Protein AF-A0A8C5THR5-F1 (afdb_monomer)

Radius of gyration: 26.45 Å; Cα contacts (8 Å, |Δi|>4): 148; chains: 1; bounding box: 74×42×88 Å

Nearest PDB structures (foldseek):
  8esv-assembly1_B  TM=7.120E-01  e=2.724E-06  Homo sapiens
  6wvg-assembly2_B  TM=6.845E-01  e=7.300E-06  Aequorea victoria
  6wvg-assembly1_A  TM=6.879E-01  e=1.956E-05  Aequorea victoria

Sequence (242 aa):
RTAPSKRGRGHEGIMTLLKLSLMAFSFIFWAAGLTMLIIGLWAKVSLGGYLALSAGGYPSAPAILLATGLAVIIWGFLGCFGAATEHRGLLRAYSAFLGAVLAAGLAAGLSALLYRRTLAQGFQEGLHQALLAYGEDDGVADSLDALQRALSCCGVESYRDWLASPWGLEQNGSVPPACWPPASPLTCWASPPLAEIPPLLSLIPSTTTGAFPVWCFQCRFPSKGGAAALLLPPSGNACPLS

Solvent-accessible surface area (backbone atoms only — not comparable to full-atom values): 14594 Å² total; per-residue (Å²): 141,83,82,81,78,87,81,56,70,65,58,57,52,50,54,51,50,52,53,51,52,54,45,55,50,25,50,51,45,26,52,51,14,51,52,37,32,53,51,18,51,51,49,44,60,75,44,48,82,60,62,73,77,53,81,73,91,62,86,48,72,43,56,52,40,34,53,50,14,52,52,37,31,54,51,18,54,51,39,54,52,40,74,73,46,90,49,69,66,53,43,48,52,52,51,52,50,53,48,49,53,52,52,51,49,51,52,50,52,51,46,50,67,74,40,43,66,61,54,46,51,52,49,45,52,51,47,50,50,42,51,60,37,35,74,78,34,70,70,48,30,54,52,51,36,51,48,21,56,72,68,62,13,24,44,54,86,33,54,63,51,34,48,73,19,66,52,12,54,73,54,78,58,42,73,63,79,51,34,66,66,78,79,47,92,38,33,65,64,57,74,77,66,78,84,74,59,76,65,89,76,78,76,69,76,80,80,84,85,83,85,84,92,77,84,86,90,72,93,76,88,86,89,88,86,87,85,90,80,91,83,88,90,90,84,89,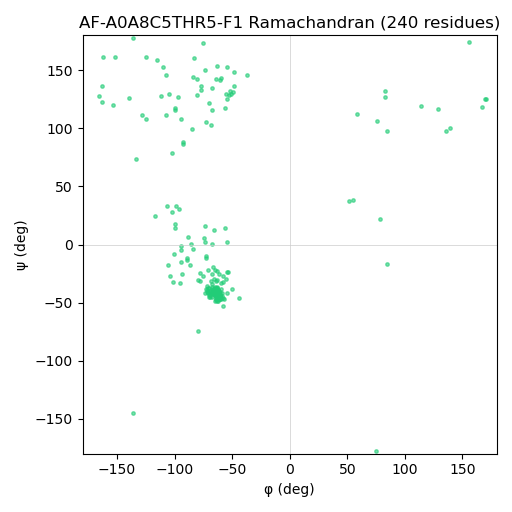80,87,85,79,91,129

InterPro domains:
  IPR008952 Tetraspanin, EC2 domain superfamily [G3DSA:1.10.1450.10] (115-192)
  IPR008952 Tetraspanin, EC2 domain superfamily [SSF48652] (115-185)
  IPR018499 Tetraspanin/Peripherin [PF00335] (18-186)
  IPR018499 Tetraspanin/Peripherin [PTHR19282] (22-187)

Foldseek 3Di:
DDDDDPPPPVVVVVVVVVLVVLLVVLVVLLVVLVVLQVVLVVVCVVCVVVVVPPPPDDQDPSNVSNVVSVVSNVLSVLSNVLSVDPPPVSVVVNVVVVVVVVVVVVVVVVCCVVCVVVVLVVVLVVQLVLLQCLVPDVVSVVVNLVLCLVQVADGAQAVCSNQVHPNCVVVVNDGDPSNPPRPDNDHSSDDDPPVPPPPPVVPPPPDDDDDDDDDDPDDDDDDDDDDDDDDDDDDDDDDDDD

Secondary structure (DSSP, 8-state):
--PPPTTSHHHHHHHHHHHHHHHHHHHHHHHHHHHHHHHHHHHHHHTTTTTTT--SS---HHHHHHHHHHHHHHHHHHHHHHHH---HHHHHHHHHHHHHHHHHHHHHHHHHHHSHHHHHHHHHHHHHHHHHHTTT-HHHHHHHHHHHHHHT--SSS-THHHHHSHHHHHTTT---GGG-STT----SSSPPPGGGS--TTS----S-----------------------------------

Organism: NCBI:txid2593467

Mean predicted aligned error: 15.89 Å

Structure (mmCIF, N/CA/C/O backbone):
data_AF-A0A8C5THR5-F1
#
_entry.id   AF-A0A8C5THR5-F1
#
loop_
_atom_site.group_PDB
_atom_site.id
_atom_site.type_symbol
_atom_site.label_atom_id
_atom_site.label_alt_id
_atom_site.label_comp_id
_atom_site.label_asym_id
_atom_site.label_entity_id
_atom_site.label_seq_id
_atom_site.pdbx_PDB_ins_code
_atom_site.Cartn_x
_atom_site.Cartn_y
_atom_site.Cartn_z
_atom_site.occupancy
_atom_site.B_iso_or_equiv
_atom_site.auth_seq_id
_atom_site.auth_comp_id
_atom_site.auth_asym_id
_atom_site.auth_atom_id
_atom_site.pdbx_PDB_model_num
ATOM 1 N N . ARG A 1 1 ? -17.782 -4.928 61.470 1.00 44.88 1 ARG A N 1
ATOM 2 C CA . ARG A 1 1 ? -16.516 -4.470 60.845 1.00 44.88 1 ARG A CA 1
ATOM 3 C C . ARG A 1 1 ? -16.330 -5.267 59.549 1.00 44.88 1 ARG A C 1
ATOM 5 O O . ARG A 1 1 ? -15.684 -6.301 59.565 1.00 44.88 1 ARG A O 1
ATOM 12 N N . THR A 1 2 ? -16.986 -4.861 58.463 1.00 51.59 2 THR A N 1
ATOM 13 C CA . THR A 1 2 ? -16.875 -5.492 57.135 1.00 51.59 2 THR A CA 1
ATOM 14 C C . THR A 1 2 ? -15.923 -4.650 56.290 1.00 51.59 2 THR A C 1
ATOM 16 O O . THR A 1 2 ? -16.179 -3.472 56.056 1.00 51.59 2 THR A O 1
ATOM 19 N N . ALA A 1 3 ? -14.779 -5.217 55.910 1.00 52.91 3 ALA A N 1
ATOM 20 C CA . ALA A 1 3 ? -13.777 -4.536 55.095 1.00 52.91 3 ALA A CA 1
ATOM 21 C C . ALA A 1 3 ? -14.227 -4.492 53.619 1.00 52.91 3 ALA A C 1
ATOM 23 O O . ALA A 1 3 ? -14.684 -5.519 53.113 1.00 52.91 3 ALA A O 1
ATOM 24 N N . PRO A 1 4 ? -14.093 -3.364 52.896 1.00 55.25 4 PRO A N 1
ATOM 25 C CA . PRO A 1 4 ? -14.379 -3.334 51.469 1.00 55.25 4 PRO A CA 1
ATOM 26 C C . PRO A 1 4 ? -13.224 -3.966 50.678 1.00 55.25 4 PRO A C 1
ATOM 28 O O . PRO A 1 4 ? -12.046 -3.670 50.888 1.00 55.25 4 PRO A O 1
ATOM 31 N N . SER A 1 5 ? -13.587 -4.850 49.750 1.00 50.19 5 SER A N 1
ATOM 32 C CA . SER A 1 5 ? -12.694 -5.528 48.811 1.00 50.19 5 SER A CA 1
ATOM 33 C C . SER A 1 5 ? -11.880 -4.524 47.979 1.00 50.19 5 SER A C 1
ATOM 35 O O . SER A 1 5 ? -12.419 -3.762 47.180 1.00 50.19 5 SER A O 1
ATOM 37 N N . LYS A 1 6 ? -10.548 -4.554 48.124 1.00 53.28 6 LYS A N 1
ATOM 38 C CA . LYS A 1 6 ? -9.564 -3.759 47.356 1.00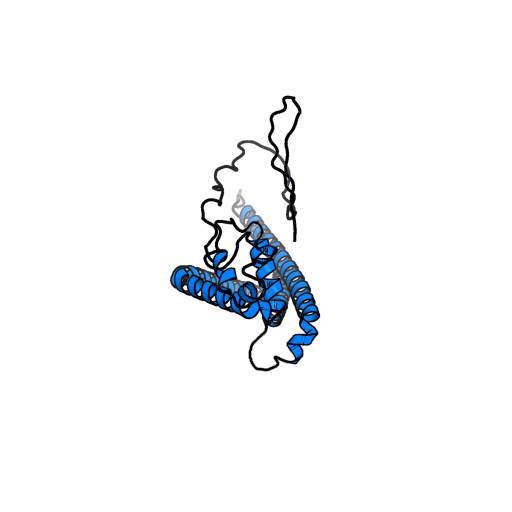 53.28 6 LYS A CA 1
ATOM 39 C C . LYS A 1 6 ? -9.371 -4.251 45.907 1.00 53.28 6 LYS A C 1
ATOM 41 O O . LYS A 1 6 ? -8.389 -3.886 45.266 1.0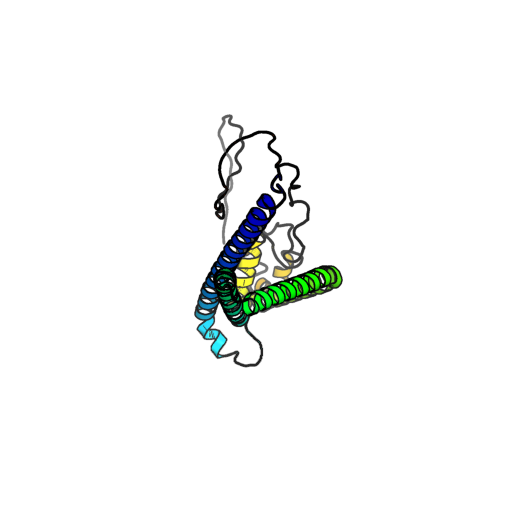0 53.28 6 LYS A O 1
ATOM 46 N N . ARG A 1 7 ? -10.284 -5.073 45.374 1.00 50.00 7 ARG A N 1
ATOM 47 C CA . ARG A 1 7 ? -10.164 -5.716 44.051 1.00 50.00 7 ARG A CA 1
ATOM 48 C C . ARG A 1 7 ? -10.946 -5.022 42.922 1.00 50.00 7 ARG A C 1
ATOM 50 O O . ARG A 1 7 ? -11.110 -5.603 41.861 1.00 50.00 7 ARG A O 1
ATOM 57 N N . GLY A 1 8 ? -11.410 -3.786 43.129 1.00 55.00 8 GLY A N 1
ATOM 58 C CA . GLY A 1 8 ? -12.138 -3.005 42.109 1.00 55.00 8 GLY A CA 1
ATOM 59 C C . GLY A 1 8 ? -11.329 -1.894 41.423 1.00 55.00 8 GLY A C 1
ATOM 60 O O . GLY A 1 8 ? -11.582 -1.570 40.271 1.00 55.00 8 GLY A O 1
ATOM 61 N N . ARG A 1 9 ? -10.310 -1.329 42.088 1.00 57.41 9 ARG A N 1
ATOM 62 C CA . ARG A 1 9 ? -9.683 -0.060 41.656 1.00 57.41 9 ARG A CA 1
ATOM 63 C C . ARG A 1 9 ? -8.708 -0.190 40.475 1.00 57.41 9 ARG A C 1
ATOM 65 O O . ARG A 1 9 ? -8.510 0.770 39.746 1.00 57.41 9 ARG A O 1
ATOM 72 N N . GLY A 1 10 ? -8.122 -1.373 40.268 1.00 62.34 10 GLY A N 1
ATOM 73 C CA . GLY A 1 10 ? -7.250 -1.640 39.114 1.00 62.34 10 GLY A CA 1
ATOM 74 C C . GLY A 1 10 ? -8.020 -1.899 37.814 1.00 62.34 10 GLY A C 1
ATOM 75 O O . GLY A 1 10 ? -7.553 -1.536 36.742 1.00 62.34 10 GLY A O 1
ATOM 76 N N . HIS A 1 11 ? -9.220 -2.480 37.902 1.00 65.00 11 HIS A N 1
ATOM 77 C CA . HIS A 1 11 ? -10.014 -2.854 36.730 1.00 65.00 11 HIS A CA 1
ATOM 78 C C . HIS A 1 11 ? -10.604 -1.628 36.010 1.00 65.00 11 HIS A C 1
ATOM 80 O O . HIS A 1 11 ? -10.623 -1.585 34.781 1.00 65.00 11 HIS A O 1
ATOM 86 N N . GLU A 1 12 ? -10.998 -0.591 36.758 1.00 73.94 12 GLU A N 1
ATOM 87 C CA . GLU A 1 12 ? -11.498 0.665 36.175 1.00 73.94 12 GLU A CA 1
ATOM 88 C C . GLU A 1 12 ? -10.395 1.469 35.473 1.00 73.94 12 GLU A C 1
ATOM 90 O O . GLU A 1 12 ? -10.611 2.019 34.391 1.00 73.94 12 GLU A O 1
ATOM 95 N N . GLY A 1 13 ? -9.180 1.468 36.034 1.00 79.88 13 GLY A N 1
ATOM 96 C CA . GLY A 1 13 ? -8.012 2.095 35.413 1.00 79.88 13 GLY A CA 1
ATOM 97 C C . GLY A 1 13 ? -7.604 1.414 34.103 1.00 79.88 13 GLY A C 1
ATOM 98 O O . GLY A 1 13 ? -7.372 2.096 33.108 1.00 79.88 13 GLY A O 1
ATOM 99 N N . ILE A 1 14 ? -7.590 0.076 34.070 1.00 83.88 14 ILE A N 1
ATOM 100 C CA . ILE A 1 14 ? -7.259 -0.705 32.864 1.00 83.88 14 ILE A CA 1
ATOM 101 C C . ILE A 1 14 ? -8.292 -0.472 31.756 1.00 83.88 14 ILE A C 1
ATOM 103 O O . ILE A 1 14 ? -7.921 -0.275 30.602 1.00 83.88 14 ILE A O 1
ATOM 107 N N . MET A 1 15 ? -9.584 -0.445 32.093 1.00 80.00 15 MET A N 1
ATOM 108 C CA . MET A 1 15 ? -10.640 -0.199 31.107 1.00 80.00 15 MET A CA 1
ATOM 109 C C . MET A 1 15 ? -10.566 1.218 30.526 1.00 80.00 15 MET A C 1
ATOM 111 O O . MET A 1 15 ? -10.775 1.410 29.329 1.00 80.00 15 MET A O 1
ATOM 115 N N . THR A 1 16 ? -10.232 2.203 31.358 1.00 81.62 16 THR A N 1
ATOM 116 C CA . THR A 1 16 ? -10.046 3.594 30.923 1.00 81.62 16 THR A CA 1
ATOM 117 C C . THR A 1 16 ? -8.806 3.735 30.040 1.00 81.62 16 THR A C 1
ATOM 119 O O . THR A 1 16 ? -8.873 4.373 28.992 1.00 81.62 16 THR A O 1
ATOM 122 N N . LEU A 1 17 ? -7.703 3.072 30.404 1.00 84.19 17 LEU A N 1
ATOM 123 C CA . LEU A 1 17 ? -6.479 3.038 29.604 1.00 84.19 17 LEU A CA 1
ATOM 124 C C . LEU A 1 17 ? -6.712 2.381 28.237 1.00 84.19 17 LEU A C 1
ATOM 126 O O . LEU A 1 17 ? -6.268 2.915 27.226 1.00 84.19 17 LEU A O 1
ATOM 130 N N . LEU A 1 18 ? -7.443 1.262 28.197 1.00 82.12 18 LEU A N 1
ATOM 131 C CA . LEU A 1 18 ? -7.771 0.556 26.957 1.00 82.12 18 LEU A CA 1
ATOM 132 C C . LEU A 1 18 ? -8.667 1.401 26.039 1.00 82.12 18 LEU A C 1
ATOM 134 O O . LEU A 1 18 ? -8.459 1.443 24.831 1.00 82.12 18 LEU A O 1
ATOM 138 N N . LYS A 1 19 ? -9.653 2.109 26.602 1.00 79.44 19 LYS A N 1
ATOM 139 C CA . LYS A 1 19 ? -10.492 3.042 25.835 1.00 79.44 19 LYS A CA 1
ATOM 140 C C . LYS A 1 19 ? -9.675 4.206 25.275 1.00 79.44 19 LYS A C 1
ATOM 142 O O . LYS A 1 19 ? -9.844 4.561 24.111 1.00 79.44 19 LYS A O 1
ATOM 147 N N . LEU A 1 20 ? -8.782 4.776 26.085 1.00 83.56 20 LEU A N 1
ATOM 148 C CA . LEU A 1 20 ? -7.920 5.878 25.665 1.00 83.56 20 LEU A CA 1
ATOM 149 C C . LEU A 1 20 ? -6.940 5.443 24.568 1.00 83.56 20 LEU A C 1
ATOM 151 O O . LEU A 1 20 ? -6.753 6.178 23.600 1.00 83.56 20 LEU A O 1
ATOM 155 N N . SER A 1 21 ? -6.357 4.244 24.676 1.00 82.88 21 SER A N 1
ATOM 156 C CA . SER A 1 21 ? -5.447 3.716 23.656 1.00 82.88 21 SER A CA 1
ATOM 157 C C . SER A 1 21 ? -6.166 3.421 22.337 1.00 82.88 21 SER A C 1
ATOM 159 O O . SER A 1 21 ? -5.657 3.788 21.279 1.00 82.88 21 SER A O 1
ATOM 161 N N . LEU A 1 22 ? -7.374 2.846 22.385 1.00 80.06 22 LEU A N 1
ATOM 162 C CA . LEU A 1 22 ? -8.221 2.630 21.205 1.00 80.06 22 LEU A CA 1
ATOM 163 C C . LEU A 1 22 ? -8.607 3.950 20.523 1.00 80.06 22 LEU A C 1
ATOM 165 O O . LEU A 1 22 ? -8.578 4.034 19.294 1.00 80.06 22 LEU A O 1
ATOM 169 N N . MET A 1 23 ? -8.935 4.981 21.306 1.00 81.69 23 MET A N 1
ATOM 170 C CA . MET A 1 23 ? -9.266 6.309 20.784 1.00 81.69 23 MET A CA 1
ATOM 171 C C . MET A 1 23 ? -8.056 6.958 20.100 1.00 81.69 23 MET A C 1
ATOM 173 O O . MET A 1 23 ? -8.159 7.411 18.961 1.00 81.69 23 MET A O 1
ATOM 177 N N . ALA A 1 24 ? -6.895 6.957 20.763 1.00 85.69 24 ALA A N 1
ATOM 178 C CA . ALA A 1 24 ? -5.666 7.521 20.210 1.00 85.69 24 ALA A CA 1
ATOM 179 C C . ALA A 1 24 ? -5.242 6.810 18.915 1.00 85.69 24 ALA A C 1
ATOM 181 O O . ALA A 1 24 ? -4.919 7.463 17.925 1.00 85.69 24 ALA A O 1
ATOM 182 N N . PHE A 1 25 ? -5.306 5.477 18.893 1.00 83.25 25 PHE A N 1
ATOM 183 C CA . PHE A 1 25 ? -5.028 4.684 17.697 1.00 83.25 25 PHE A CA 1
ATOM 184 C C . PHE A 1 25 ? -5.992 5.033 16.556 1.00 83.25 25 PHE A C 1
ATOM 186 O O . PHE A 1 25 ? -5.546 5.319 15.450 1.00 83.25 25 PHE A O 1
ATOM 193 N N . SER A 1 26 ? -7.298 5.115 16.826 1.00 84.94 26 SER A N 1
ATOM 194 C CA . SER A 1 26 ? -8.304 5.472 15.812 1.00 84.94 26 SER A CA 1
ATOM 195 C C . SER A 1 26 ? -8.054 6.853 15.196 1.00 84.94 26 SER A C 1
ATOM 197 O O . SER A 1 26 ? -8.201 7.022 13.986 1.00 84.94 26 SER A O 1
ATOM 199 N N . PHE A 1 27 ? -7.613 7.824 16.002 1.00 86.19 27 PHE A N 1
ATOM 200 C CA . PHE A 1 27 ? -7.251 9.156 15.514 1.00 86.19 27 PHE A CA 1
ATOM 201 C C . PHE A 1 27 ? -6.038 9.126 14.571 1.00 86.19 27 PHE A C 1
ATOM 203 O O . PHE A 1 27 ? -6.038 9.805 13.544 1.00 86.19 27 PHE A O 1
ATOM 210 N N . ILE A 1 28 ? -5.031 8.299 14.873 1.00 88.38 28 ILE A N 1
ATOM 211 C CA . ILE A 1 28 ? -3.866 8.105 13.998 1.00 88.38 28 ILE A CA 1
ATOM 212 C C . ILE A 1 28 ? -4.295 7.490 12.658 1.00 88.38 28 ILE A C 1
ATOM 214 O O . ILE A 1 28 ? -3.875 7.980 11.611 1.00 88.38 28 ILE A O 1
ATOM 218 N N . PHE A 1 29 ? -5.162 6.469 12.665 1.00 85.62 29 PHE A N 1
ATOM 219 C CA . PHE A 1 29 ? -5.689 5.873 11.427 1.00 85.62 29 PHE A CA 1
ATOM 2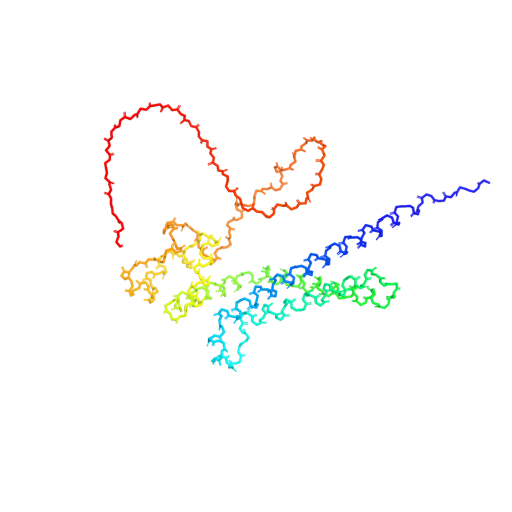20 C C . PHE A 1 29 ? -6.493 6.871 10.605 1.00 85.62 29 PHE A C 1
ATOM 222 O O . PHE A 1 29 ? -6.338 6.931 9.389 1.00 85.62 29 PHE A O 1
ATOM 229 N N . TRP A 1 30 ? -7.312 7.689 11.261 1.00 88.62 30 TRP A N 1
ATOM 230 C CA . TRP A 1 30 ? -8.066 8.740 10.592 1.00 88.62 30 TRP A CA 1
ATOM 231 C C . TRP A 1 30 ? -7.143 9.767 9.918 1.00 88.62 30 TRP A C 1
ATOM 233 O O . TRP A 1 30 ? -7.322 10.071 8.737 1.00 88.62 30 TRP A O 1
ATOM 243 N N . ALA A 1 31 ? -6.109 10.237 10.626 1.00 89.75 31 ALA A N 1
ATOM 244 C CA . ALA A 1 31 ? -5.113 11.152 10.070 1.00 89.75 31 ALA A CA 1
ATOM 245 C C . ALA A 1 31 ? -4.344 10.521 8.894 1.00 89.75 31 ALA A C 1
ATOM 247 O O . ALA A 1 31 ? -4.154 11.173 7.869 1.00 89.75 31 ALA A O 1
ATOM 248 N N . ALA A 1 32 ? -3.962 9.245 9.005 1.00 90.12 32 ALA A N 1
ATOM 249 C CA . ALA A 1 32 ? -3.306 8.501 7.929 1.00 90.12 32 ALA A CA 1
ATOM 250 C C . ALA A 1 32 ? -4.218 8.299 6.703 1.00 90.12 32 ALA A C 1
ATOM 252 O O . ALA A 1 32 ? -3.767 8.404 5.564 1.00 90.12 32 ALA A O 1
ATOM 253 N N . GLY A 1 33 ? -5.513 8.054 6.910 1.00 91.19 33 GLY A N 1
ATOM 254 C CA . GLY A 1 33 ? -6.488 7.985 5.821 1.00 91.19 33 GLY A CA 1
ATOM 255 C C . GLY A 1 33 ? -6.619 9.321 5.085 1.00 91.19 33 GLY A C 1
ATOM 256 O O . GLY A 1 33 ? -6.670 9.349 3.855 1.00 91.19 33 GLY A O 1
ATOM 257 N N . LEU A 1 34 ? -6.598 10.439 5.820 1.00 93.06 34 LEU A N 1
ATOM 258 C CA . LEU A 1 34 ? -6.646 11.777 5.231 1.00 93.06 34 LEU A CA 1
ATOM 259 C C . LEU A 1 34 ? -5.387 12.092 4.413 1.00 93.06 34 LEU A C 1
ATOM 261 O O . LEU A 1 34 ? -5.503 12.611 3.303 1.00 93.06 34 LEU A O 1
ATOM 265 N N . THR A 1 35 ? -4.195 11.744 4.908 1.00 92.00 35 THR A N 1
ATOM 266 C CA . THR A 1 35 ? -2.955 11.932 4.137 1.00 92.00 35 THR A CA 1
ATOM 267 C C . THR A 1 35 ? -2.933 11.053 2.889 1.00 92.00 35 THR A C 1
ATOM 269 O O . THR A 1 35 ? -2.580 11.551 1.820 1.00 92.00 35 THR A O 1
ATOM 272 N N . MET A 1 36 ? -3.391 9.797 2.974 1.00 89.25 36 MET A N 1
ATOM 273 C CA . MET A 1 36 ? -3.547 8.931 1.799 1.00 89.25 36 MET A CA 1
ATOM 274 C C . MET A 1 36 ? -4.520 9.516 0.772 1.00 89.25 36 MET A C 1
ATOM 276 O O . MET A 1 36 ? -4.220 9.485 -0.418 1.00 89.25 36 MET A O 1
ATOM 280 N N . LEU A 1 37 ? -5.641 10.109 1.195 1.00 90.69 37 LEU A N 1
ATOM 281 C CA . LEU A 1 37 ? -6.547 10.788 0.264 1.00 90.69 37 LEU A CA 1
ATOM 282 C C . LEU A 1 37 ? -5.915 11.996 -0.414 1.00 90.69 37 LEU A C 1
ATOM 284 O O . LEU A 1 37 ? -6.097 12.168 -1.617 1.00 90.69 37 LEU A O 1
ATOM 288 N N . ILE A 1 38 ? -5.185 12.824 0.333 1.00 91.25 38 ILE A N 1
ATOM 289 C CA . ILE A 1 38 ? -4.508 13.997 -0.231 1.00 91.25 38 ILE A CA 1
ATOM 290 C C . ILE A 1 38 ? -3.485 13.547 -1.280 1.00 91.25 38 ILE A C 1
ATOM 292 O O . ILE A 1 38 ? -3.488 14.070 -2.393 1.00 91.25 38 ILE A O 1
ATOM 296 N N . ILE A 1 39 ? -2.670 12.537 -0.960 1.00 87.50 39 ILE A N 1
ATOM 297 C CA . ILE A 1 39 ? -1.676 11.973 -1.883 1.00 87.50 39 ILE A CA 1
ATOM 298 C C . ILE A 1 39 ? -2.363 11.339 -3.098 1.00 87.50 39 ILE A C 1
ATOM 300 O O . ILE A 1 39 ? -1.963 11.599 -4.229 1.00 87.50 39 ILE A O 1
ATOM 304 N N . GLY A 1 40 ? -3.420 10.549 -2.894 1.00 87.00 40 GLY A N 1
ATOM 305 C CA . GLY A 1 40 ? -4.163 9.898 -3.974 1.00 87.00 40 GLY A CA 1
ATOM 306 C C . GLY A 1 40 ? -4.849 10.895 -4.906 1.00 87.00 40 GLY A C 1
ATOM 307 O O . GLY A 1 40 ? -4.849 10.708 -6.123 1.00 87.00 40 GLY A O 1
ATOM 308 N N . LEU A 1 41 ? -5.391 11.986 -4.358 1.00 87.94 41 LEU A N 1
ATOM 309 C CA . LEU A 1 41 ? -6.003 13.049 -5.147 1.00 87.94 41 LEU A CA 1
ATOM 310 C C . LEU A 1 41 ? -4.944 13.833 -5.924 1.00 87.94 41 LEU A C 1
ATOM 312 O O . LEU A 1 41 ? -5.138 14.090 -7.109 1.00 87.94 41 LEU A O 1
ATOM 316 N N . TRP A 1 42 ? -3.818 14.159 -5.287 1.00 86.81 42 TRP A N 1
ATOM 317 C CA . TRP A 1 42 ? -2.693 14.820 -5.946 1.00 86.81 42 TRP A CA 1
ATOM 318 C C . TRP A 1 42 ? -2.131 13.964 -7.089 1.00 86.81 42 TRP A C 1
ATOM 320 O O . TRP A 1 42 ? -1.986 14.454 -8.207 1.00 86.81 42 TRP A O 1
ATOM 330 N N . ALA A 1 43 ? -1.944 12.661 -6.855 1.00 81.88 43 ALA A N 1
ATOM 331 C CA . ALA A 1 43 ? -1.524 11.701 -7.874 1.00 81.88 43 ALA A CA 1
ATOM 332 C C . ALA A 1 43 ? -2.537 11.603 -9.025 1.00 81.88 43 ALA A C 1
ATOM 334 O O . ALA A 1 43 ? -2.153 11.634 -10.191 1.00 81.88 43 ALA A O 1
ATOM 335 N N . LYS A 1 44 ? -3.843 11.549 -8.721 1.00 80.75 44 LYS A N 1
ATOM 336 C CA . LYS A 1 44 ? -4.903 11.534 -9.741 1.00 80.75 44 LYS A CA 1
ATOM 337 C C . LYS A 1 44 ? -4.918 12.810 -10.584 1.00 80.75 44 LYS A C 1
ATOM 339 O O . LYS A 1 44 ? -5.177 12.723 -11.781 1.00 80.75 44 LYS A O 1
ATOM 344 N N . VAL A 1 45 ? -4.695 13.973 -9.971 1.00 80.88 45 VAL A N 1
ATOM 345 C CA . VAL A 1 45 ? -4.647 15.263 -10.676 1.00 80.88 45 VAL A CA 1
ATOM 346 C C . VAL A 1 45 ? -3.409 15.339 -11.568 1.00 80.88 45 VAL A C 1
ATOM 348 O O . VAL A 1 45 ? -3.542 15.727 -12.725 1.00 80.88 45 VAL A O 1
ATOM 351 N N . SER A 1 46 ? -2.247 14.898 -11.078 1.00 77.06 46 SER A N 1
ATOM 352 C CA . SER A 1 46 ? -1.003 14.859 -11.861 1.00 77.06 46 SER A CA 1
ATOM 353 C C . SER A 1 46 ? -1.110 13.920 -13.075 1.00 77.06 46 SER A C 1
ATOM 355 O O . SER A 1 46 ? -0.694 14.271 -14.174 1.00 77.06 46 SER A O 1
ATOM 357 N N . LEU A 1 47 ? -1.773 12.764 -12.917 1.00 69.38 47 LEU A N 1
ATOM 358 C CA . LEU A 1 47 ? -2.016 11.778 -13.988 1.00 69.38 47 LEU A CA 1
ATOM 359 C C . LEU A 1 47 ? -3.307 12.027 -14.798 1.00 69.38 47 LEU A C 1
ATOM 361 O O . LEU A 1 47 ? -3.700 11.193 -15.623 1.00 69.38 47 LEU A O 1
ATOM 365 N N . GLY A 1 48 ? -4.006 13.143 -14.565 1.00 59.91 48 GLY A N 1
ATOM 366 C CA . GLY A 1 48 ? -5.368 13.382 -15.059 1.00 59.91 48 GLY A CA 1
ATOM 367 C C . GLY A 1 48 ? -5.530 13.315 -16.583 1.00 59.91 48 GLY A C 1
ATOM 368 O O . GLY A 1 48 ? -6.604 12.946 -17.055 1.00 59.91 48 GLY A O 1
ATOM 369 N N . GLY A 1 49 ? -4.469 13.602 -17.346 1.00 59.97 49 GLY A N 1
ATOM 370 C CA . GLY A 1 49 ? -4.461 13.501 -18.811 1.00 59.97 49 GLY A CA 1
ATOM 371 C C . GLY A 1 49 ? -4.383 12.068 -19.358 1.00 59.97 49 GLY A C 1
ATOM 372 O O . GLY A 1 49 ? -4.906 11.804 -20.435 1.00 59.97 49 GLY A O 1
ATOM 373 N N . TYR A 1 50 ? -3.798 11.128 -18.609 1.00 52.59 50 TYR A N 1
ATOM 374 C CA . TYR A 1 50 ? -3.526 9.752 -19.059 1.00 52.59 50 TYR A CA 1
ATOM 375 C C . TYR A 1 50 ? -4.642 8.771 -18.646 1.00 52.59 50 TYR A C 1
ATOM 377 O O . TYR A 1 50 ? -5.028 7.864 -19.384 1.00 52.59 50 TYR A O 1
ATOM 385 N N . LEU A 1 51 ? -5.257 9.011 -17.480 1.00 54.56 51 LEU A N 1
ATOM 386 C CA . LEU A 1 51 ? -6.359 8.204 -16.931 1.00 54.56 51 LEU A CA 1
ATOM 387 C C . LEU A 1 51 ? -7.663 8.288 -17.745 1.00 54.56 51 LEU A C 1
ATOM 389 O O . LEU A 1 51 ? -8.512 7.409 -17.609 1.00 54.56 51 LEU A O 1
ATOM 393 N N . ALA A 1 52 ? -7.831 9.316 -18.583 1.00 54.78 52 ALA A N 1
ATOM 394 C CA . ALA A 1 52 ? -8.989 9.447 -19.468 1.00 54.78 52 ALA A CA 1
ATOM 395 C C . ALA A 1 52 ? -8.978 8.430 -20.629 1.00 54.78 52 ALA A C 1
ATOM 397 O O . ALA A 1 52 ? -10.045 8.114 -21.153 1.00 54.78 52 ALA A O 1
ATOM 398 N N . LEU A 1 53 ? -7.809 7.883 -20.998 1.00 50.28 53 LEU A N 1
ATOM 399 C CA . LEU A 1 53 ? -7.674 6.881 -22.066 1.00 50.28 53 LEU A CA 1
ATOM 400 C C . LEU A 1 53 ? -7.695 5.423 -21.567 1.00 50.28 53 LEU A C 1
ATOM 402 O O . LEU A 1 53 ? -7.932 4.519 -22.362 1.00 50.28 53 LEU A O 1
ATOM 406 N N . SER A 1 54 ? -7.515 5.173 -20.265 1.00 49.62 54 SER A N 1
ATOM 407 C CA . SER A 1 54 ? -7.406 3.816 -19.695 1.00 49.62 54 SER A CA 1
ATOM 408 C C . SER A 1 54 ? -8.712 3.296 -19.065 1.00 49.62 54 SER A C 1
ATOM 410 O O . SER A 1 54 ? -8.714 2.517 -18.115 1.00 49.62 54 SER A O 1
ATOM 412 N N . ALA A 1 55 ? -9.874 3.680 -19.606 1.00 52.47 55 ALA A N 1
ATOM 413 C CA . ALA A 1 55 ? -11.190 3.187 -19.164 1.00 52.47 55 ALA A CA 1
ATOM 414 C C . ALA A 1 55 ? -11.431 1.673 -19.427 1.00 52.47 55 ALA A C 1
ATOM 416 O O . ALA A 1 55 ? -12.559 1.192 -19.315 1.00 52.47 55 ALA A O 1
ATOM 417 N N . GLY A 1 56 ? -10.388 0.911 -19.773 1.00 47.69 56 GLY A N 1
ATOM 418 C CA . GLY A 1 56 ? -10.414 -0.522 -20.050 1.00 47.69 56 GLY A CA 1
ATOM 419 C C . GLY A 1 56 ? -9.888 -1.370 -18.887 1.00 47.69 56 GLY A C 1
ATOM 420 O O . GLY A 1 56 ? -8.770 -1.866 -18.930 1.00 47.69 56 GLY A O 1
ATOM 421 N N . GLY A 1 57 ? -10.715 -1.585 -17.863 1.00 53.25 57 GLY A N 1
ATOM 422 C CA . GLY A 1 57 ? -10.707 -2.824 -17.068 1.00 53.25 57 GLY A CA 1
ATOM 423 C C . GLY A 1 57 ? -9.726 -2.990 -15.896 1.00 53.25 57 GLY A C 1
ATOM 424 O O . GLY A 1 57 ? -9.997 -3.852 -15.061 1.00 53.25 57 GLY A O 1
ATOM 425 N N . TYR A 1 58 ? -8.657 -2.194 -15.756 1.00 51.88 58 TYR A N 1
ATOM 426 C CA . TYR A 1 58 ? -7.710 -2.334 -14.632 1.00 51.88 58 TYR A CA 1
ATOM 427 C C . TYR A 1 58 ? -7.767 -1.153 -13.649 1.00 51.88 58 TYR A C 1
ATOM 429 O O . TYR A 1 58 ? -7.658 0.001 -14.069 1.00 51.88 58 TYR A O 1
ATOM 437 N N . PRO A 1 59 ? -7.929 -1.399 -12.330 1.00 58.66 59 PRO A N 1
ATOM 438 C CA . PRO A 1 59 ? -7.907 -0.330 -11.342 1.00 58.66 59 PRO A CA 1
ATOM 439 C C . PRO A 1 59 ? -6.499 0.264 -11.273 1.00 58.66 59 PRO A C 1
ATOM 441 O O . PRO A 1 59 ? -5.541 -0.399 -10.883 1.00 58.66 59 PRO A O 1
ATOM 444 N N . SER A 1 60 ? -6.378 1.532 -11.651 1.00 71.06 60 SER A N 1
ATOM 445 C CA . SER A 1 60 ? -5.124 2.267 -11.562 1.00 71.06 60 SER A CA 1
ATOM 446 C C . SER A 1 60 ? -4.684 2.415 -10.100 1.00 71.06 60 SER A C 1
ATOM 448 O O . SER A 1 60 ? -5.508 2.625 -9.205 1.00 71.06 60 SER A O 1
ATOM 450 N N . ALA A 1 61 ? -3.375 2.330 -9.845 1.00 73.75 61 ALA A N 1
ATOM 451 C CA . ALA A 1 61 ? -2.781 2.502 -8.516 1.00 73.75 61 ALA A CA 1
ATOM 452 C C . ALA A 1 61 ? -3.351 3.701 -7.713 1.00 73.75 61 ALA A C 1
ATOM 454 O O . ALA A 1 61 ? -3.739 3.499 -6.558 1.00 73.75 61 ALA A O 1
ATOM 455 N N . PRO A 1 62 ? -3.518 4.916 -8.286 1.00 79.25 62 PRO A N 1
ATOM 456 C CA . PRO A 1 62 ? -4.137 6.035 -7.567 1.00 79.25 62 PRO A CA 1
ATOM 457 C C . PRO A 1 62 ? -5.620 5.817 -7.220 1.00 79.25 62 PRO A C 1
ATOM 459 O O . PRO A 1 62 ? -6.081 6.316 -6.194 1.00 79.25 62 PRO A O 1
ATOM 462 N N . ALA A 1 63 ? -6.381 5.059 -8.018 1.00 82.25 63 ALA A N 1
ATOM 463 C CA . ALA A 1 63 ? -7.780 4.745 -7.714 1.00 82.25 63 ALA A CA 1
ATOM 464 C C . ALA A 1 63 ? -7.900 3.800 -6.511 1.00 82.25 63 ALA A C 1
ATOM 466 O O . ALA A 1 63 ? -8.754 4.009 -5.646 1.00 82.25 63 ALA A O 1
ATOM 467 N N . ILE A 1 64 ? -7.013 2.805 -6.419 1.00 85.62 64 ILE A N 1
ATOM 468 C CA . ILE A 1 64 ? -6.941 1.902 -5.262 1.00 85.62 64 ILE A CA 1
ATOM 469 C C . ILE A 1 64 ? -6.573 2.698 -4.007 1.00 85.62 64 ILE A C 1
ATOM 471 O O . ILE A 1 64 ? -7.204 2.516 -2.970 1.00 85.62 64 ILE A O 1
ATOM 475 N N . LEU A 1 65 ? -5.607 3.616 -4.115 1.00 84.44 65 LEU A N 1
ATOM 476 C CA . LEU A 1 65 ? -5.135 4.459 -3.012 1.00 84.44 65 LEU A CA 1
ATOM 477 C C . LEU A 1 65 ? -6.234 5.405 -2.487 1.00 84.44 65 LEU A C 1
ATOM 479 O O . LEU A 1 65 ? -6.388 5.580 -1.279 1.00 84.44 65 LEU A O 1
ATOM 483 N N . LEU A 1 66 ? -7.061 5.955 -3.382 1.00 88.38 66 LEU A N 1
ATOM 484 C CA . LEU A 1 66 ? -8.248 6.731 -3.008 1.00 88.38 66 LEU A CA 1
ATOM 485 C C . LEU A 1 66 ? -9.322 5.864 -2.334 1.00 88.38 66 LEU A C 1
ATOM 487 O O . LEU A 1 66 ? -9.875 6.257 -1.305 1.00 88.38 66 LEU A O 1
ATOM 491 N N . ALA A 1 67 ? -9.617 4.686 -2.890 1.00 88.38 67 ALA A N 1
ATOM 492 C CA . ALA A 1 67 ? -10.633 3.786 -2.347 1.00 88.38 67 ALA A CA 1
ATOM 493 C C . ALA A 1 67 ? -10.265 3.285 -0.940 1.00 88.38 67 ALA A C 1
ATOM 495 O O . ALA A 1 67 ? -11.102 3.308 -0.033 1.00 88.38 67 ALA A O 1
ATOM 496 N N . THR A 1 68 ? -9.008 2.885 -0.731 1.00 88.88 68 THR A N 1
ATOM 497 C CA . THR A 1 68 ? -8.513 2.470 0.588 1.00 88.88 68 THR A CA 1
ATOM 498 C C . THR A 1 68 ? -8.455 3.644 1.562 1.00 88.88 68 THR A C 1
ATOM 500 O O . THR A 1 68 ? -8.889 3.487 2.703 1.00 88.88 68 THR A O 1
ATOM 503 N N . GLY A 1 69 ? -8.031 4.835 1.122 1.00 90.62 69 GLY A N 1
ATOM 504 C CA . GLY A 1 69 ? -8.051 6.054 1.940 1.00 90.62 69 GLY A CA 1
ATOM 505 C C . GLY A 1 69 ? -9.450 6.396 2.469 1.00 90.62 69 GLY A C 1
ATOM 506 O O . GLY A 1 69 ? -9.619 6.619 3.670 1.00 90.62 69 GLY A O 1
ATOM 507 N N . LEU A 1 70 ? -10.478 6.348 1.610 1.00 91.69 70 LEU A N 1
ATOM 508 C CA . LEU A 1 70 ? -11.876 6.544 2.022 1.00 91.69 70 LEU A CA 1
ATOM 509 C C . LEU A 1 70 ? -12.324 5.492 3.043 1.00 91.69 70 LEU A C 1
ATOM 511 O O . LEU A 1 70 ? -12.932 5.840 4.057 1.00 91.69 70 LEU A O 1
ATOM 515 N N . ALA A 1 71 ? -12.009 4.216 2.803 1.00 90.06 71 ALA A N 1
ATOM 516 C CA . ALA A 1 71 ? -12.368 3.132 3.714 1.00 90.06 71 ALA A CA 1
ATOM 517 C C . ALA A 1 71 ? -11.740 3.320 5.107 1.00 90.06 71 ALA A C 1
ATOM 519 O O . ALA A 1 71 ? -12.434 3.183 6.117 1.00 90.06 71 ALA A O 1
ATOM 520 N N . VAL A 1 72 ? -10.460 3.706 5.169 1.00 89.31 72 VAL A N 1
ATOM 521 C CA . VAL A 1 72 ? -9.741 3.966 6.428 1.00 89.31 72 VAL A CA 1
ATOM 522 C C . VAL A 1 72 ? -10.340 5.156 7.180 1.00 89.31 72 VAL A C 1
ATOM 524 O O . VAL A 1 72 ? -10.497 5.088 8.399 1.00 89.31 72 VAL A O 1
ATOM 527 N N . ILE A 1 73 ? -10.738 6.223 6.481 1.00 88.56 73 ILE A N 1
ATOM 528 C CA . ILE A 1 73 ? -11.401 7.378 7.105 1.00 88.56 73 ILE A CA 1
ATOM 529 C C . ILE A 1 73 ? -12.751 6.981 7.702 1.00 88.56 73 ILE A C 1
ATOM 531 O O . ILE A 1 73 ? -13.033 7.327 8.851 1.00 88.56 73 ILE A O 1
ATOM 535 N N . ILE A 1 74 ? -13.571 6.234 6.954 1.00 86.75 74 ILE A N 1
ATOM 536 C CA . ILE A 1 74 ? -14.866 5.738 7.436 1.00 86.75 74 ILE A CA 1
ATOM 537 C C . ILE A 1 74 ? -14.653 4.884 8.692 1.00 86.75 74 ILE A C 1
ATOM 539 O O . ILE A 1 74 ? -15.317 5.108 9.705 1.00 86.75 74 ILE A O 1
ATOM 543 N N . TRP A 1 75 ? -13.680 3.969 8.680 1.00 83.94 75 TRP A N 1
ATOM 544 C CA . TRP A 1 75 ? -13.329 3.177 9.863 1.00 83.94 75 TRP A CA 1
ATOM 545 C C . TRP A 1 75 ? -12.847 4.035 11.039 1.00 83.94 75 TRP A C 1
ATOM 547 O O . TRP A 1 75 ? -13.258 3.787 12.174 1.00 83.94 75 TRP A O 1
ATOM 557 N N . GLY A 1 76 ? -12.039 5.067 10.787 1.00 83.38 76 GLY A N 1
ATOM 558 C CA . GLY A 1 76 ? -11.579 6.009 11.810 1.00 83.38 76 GLY A CA 1
ATOM 559 C C . GLY A 1 76 ? -12.731 6.761 12.483 1.00 83.38 76 GLY A C 1
ATOM 560 O O . GLY A 1 76 ? -12.773 6.856 13.712 1.00 83.38 76 GLY A O 1
ATOM 561 N N . PHE A 1 77 ? -13.722 7.216 11.707 1.00 79.00 77 PHE A N 1
ATOM 562 C CA . PHE A 1 77 ? -14.934 7.833 12.255 1.00 79.00 77 PHE A CA 1
ATOM 563 C C . PHE A 1 77 ? -15.723 6.853 13.131 1.00 79.00 77 PHE A C 1
ATOM 565 O O . PHE A 1 77 ? -16.122 7.215 14.241 1.00 79.00 77 PHE A O 1
ATOM 572 N N . LEU A 1 78 ? -15.897 5.603 12.685 1.00 77.19 78 LEU A N 1
ATOM 573 C CA . LEU A 1 78 ? -16.556 4.558 13.478 1.00 77.19 78 LEU A CA 1
ATOM 574 C C . LEU A 1 78 ? -15.822 4.285 14.805 1.00 77.19 78 LEU A C 1
ATOM 576 O O . LEU A 1 78 ? -16.484 4.009 15.805 1.00 77.19 78 LEU A O 1
ATOM 580 N N . GLY A 1 79 ? -14.492 4.418 14.844 1.00 76.50 79 GLY A N 1
ATOM 581 C CA . GLY A 1 79 ? -13.693 4.305 16.070 1.00 76.50 79 GLY A CA 1
ATOM 582 C C . GLY A 1 79 ? -14.014 5.385 17.109 1.00 76.50 79 GLY A C 1
ATOM 583 O O . GLY A 1 79 ? -14.258 5.067 18.277 1.00 76.50 79 GLY A O 1
ATOM 584 N N . CYS A 1 80 ? -14.117 6.650 16.685 1.00 71.94 80 CYS A N 1
ATOM 585 C CA . CYS A 1 80 ? -14.524 7.755 17.565 1.00 71.94 80 CYS A CA 1
ATOM 586 C C . CYS A 1 80 ? -15.969 7.595 18.071 1.00 71.94 80 CYS A C 1
ATOM 588 O O . CYS A 1 80 ? -16.231 7.780 19.263 1.00 71.94 80 CYS A O 1
ATOM 590 N N . PHE A 1 81 ? -16.905 7.196 17.200 1.00 69.75 81 PHE A N 1
ATOM 591 C CA . PHE A 1 81 ? -18.297 6.949 17.602 1.00 69.75 81 PHE A CA 1
ATOM 592 C C . PHE A 1 81 ? -18.433 5.736 18.531 1.00 69.75 81 PHE A C 1
ATOM 594 O O . PHE A 1 81 ? -19.223 5.784 19.476 1.00 69.75 81 PHE A O 1
ATOM 601 N N . GLY A 1 82 ? -17.644 4.680 18.316 1.00 69.44 82 GLY A N 1
ATOM 602 C CA . GLY A 1 82 ? -17.618 3.487 19.163 1.00 69.44 82 GLY A CA 1
ATOM 603 C C . GLY A 1 82 ? -17.132 3.762 20.588 1.00 69.44 82 GLY A C 1
ATOM 604 O O . GLY A 1 82 ? -17.611 3.130 21.5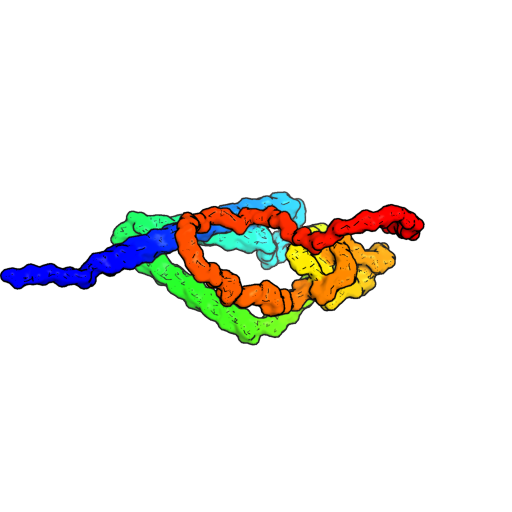26 1.00 69.44 82 GLY A O 1
ATOM 605 N N . ALA A 1 83 ? -16.232 4.733 20.773 1.00 68.06 83 ALA A N 1
ATOM 606 C CA . ALA A 1 83 ? -15.776 5.154 22.097 1.00 68.06 83 ALA A CA 1
ATOM 607 C C . ALA A 1 83 ? -16.767 6.095 22.810 1.00 68.06 83 ALA A C 1
ATOM 609 O O . ALA A 1 83 ? -16.850 6.069 24.039 1.00 68.06 83 ALA A O 1
ATOM 610 N N . ALA A 1 84 ? -17.516 6.906 22.054 1.00 65.00 84 ALA A N 1
ATOM 611 C CA . ALA A 1 84 ? -18.443 7.902 22.594 1.00 65.00 84 ALA A CA 1
ATOM 612 C C . ALA A 1 84 ? -19.853 7.360 22.904 1.00 65.00 84 ALA A C 1
ATOM 614 O O . ALA A 1 84 ? -20.597 8.001 23.643 1.00 65.00 84 ALA A O 1
ATOM 615 N N . THR A 1 85 ? -20.248 6.201 22.362 1.00 65.19 85 THR A N 1
ATOM 616 C CA . THR A 1 85 ? -21.609 5.664 22.541 1.00 65.19 85 THR A CA 1
ATOM 617 C C . THR A 1 85 ? -21.673 4.503 23.536 1.00 65.19 85 THR A C 1
ATOM 619 O O . THR A 1 85 ? -20.987 3.494 23.405 1.00 65.19 85 THR A O 1
ATOM 622 N N . GLU A 1 86 ? -22.598 4.583 24.498 1.00 69.50 86 GLU A N 1
ATOM 623 C CA . GLU A 1 86 ? -22.943 3.476 25.414 1.00 69.50 86 GLU A CA 1
ATOM 624 C C . GLU A 1 86 ? -23.760 2.353 24.742 1.00 69.50 86 GLU A C 1
ATOM 626 O O . GLU A 1 86 ? -24.153 1.370 25.381 1.00 69.50 86 GLU A O 1
ATOM 631 N N . HIS A 1 87 ? -24.033 2.461 23.438 1.00 75.69 87 HIS A N 1
ATOM 632 C CA . HIS A 1 87 ? -24.851 1.487 22.734 1.00 75.69 87 HIS A CA 1
ATOM 633 C C . HIS A 1 87 ? -24.092 0.165 22.535 1.00 75.69 87 HIS A C 1
ATOM 635 O O . HIS A 1 87 ? -23.241 0.022 21.652 1.00 75.69 87 HIS A O 1
ATOM 641 N N . ARG A 1 88 ? -24.465 -0.856 23.320 1.00 75.81 88 ARG A N 1
ATOM 642 C CA . ARG A 1 88 ? -23.845 -2.199 23.324 1.00 75.81 88 ARG A CA 1
ATOM 643 C C . ARG A 1 88 ? -23.795 -2.882 21.951 1.00 75.81 88 ARG A C 1
ATOM 645 O O . ARG A 1 88 ? -22.986 -3.790 21.763 1.00 75.81 88 ARG A O 1
ATOM 652 N N . GLY A 1 89 ? -24.672 -2.503 21.019 1.00 77.19 89 GLY A N 1
ATOM 653 C CA . GLY A 1 89 ? -24.665 -3.013 19.645 1.00 77.19 89 GLY A CA 1
ATOM 654 C C . GLY A 1 89 ? -23.523 -2.446 18.797 1.00 77.19 89 GLY A C 1
ATOM 655 O O . GLY A 1 89 ? -22.862 -3.205 18.093 1.00 77.19 89 GLY A O 1
ATOM 656 N N . LEU A 1 90 ? -23.235 -1.143 18.916 1.00 73.62 90 LEU A N 1
ATOM 657 C CA . LEU A 1 90 ? -22.185 -0.492 18.124 1.00 73.62 90 LEU A CA 1
ATOM 658 C C . LEU A 1 90 ? -20.797 -0.921 18.607 1.00 73.62 90 LEU A C 1
ATOM 660 O O . LEU A 1 90 ? -19.926 -1.234 17.801 1.00 73.62 90 LEU A O 1
ATOM 664 N N . LEU A 1 91 ? -20.632 -1.052 19.928 1.00 76.19 91 LEU A N 1
ATOM 665 C CA . LEU A 1 91 ? -19.400 -1.557 20.532 1.00 76.19 91 LEU A CA 1
ATOM 666 C C . LEU A 1 91 ? -19.099 -3.004 20.098 1.00 76.19 91 LEU A C 1
ATOM 668 O O . LEU A 1 91 ? -17.952 -3.340 19.805 1.00 76.19 91 LEU A O 1
ATOM 672 N N . ARG A 1 92 ? -20.135 -3.853 19.993 1.00 79.38 92 ARG A N 1
ATOM 673 C CA . ARG A 1 92 ? -20.001 -5.220 19.466 1.00 79.38 92 ARG A CA 1
ATOM 674 C C . ARG A 1 92 ? -19.586 -5.226 17.998 1.00 79.38 92 ARG A C 1
ATOM 676 O O . ARG A 1 92 ? -18.631 -5.922 17.666 1.00 79.38 92 ARG A O 1
ATOM 683 N N . ALA A 1 93 ? -20.246 -4.436 17.152 1.00 81.38 93 ALA A N 1
ATOM 684 C CA . ALA A 1 93 ? -19.893 -4.327 15.737 1.00 81.38 93 ALA A CA 1
ATOM 685 C C . ALA A 1 93 ? -18.443 -3.848 15.543 1.00 81.38 93 ALA A C 1
ATOM 687 O O . ALA A 1 93 ? -17.698 -4.461 14.785 1.00 81.38 93 ALA A O 1
ATOM 688 N N . TYR A 1 94 ? -18.013 -2.830 16.297 1.00 80.31 94 TYR A N 1
ATOM 689 C CA . TYR A 1 94 ? -16.637 -2.327 16.265 1.00 80.31 94 TYR A CA 1
ATOM 690 C C . TYR A 1 94 ? -15.617 -3.392 16.694 1.00 80.31 94 TYR A C 1
ATOM 692 O O . TYR A 1 94 ? -14.607 -3.598 16.024 1.00 80.31 94 TYR A O 1
ATOM 700 N N . SER A 1 95 ? -15.906 -4.130 17.772 1.00 81.25 95 SER A N 1
ATOM 701 C CA . SER A 1 95 ? -15.035 -5.217 18.237 1.00 81.25 95 SER A CA 1
ATOM 702 C C . SER A 1 95 ? -14.940 -6.383 17.243 1.00 81.25 95 SER A C 1
ATOM 704 O O . SER A 1 95 ? -13.847 -6.891 17.003 1.00 81.25 95 SER A O 1
ATOM 706 N N . ALA A 1 96 ? -16.056 -6.780 16.620 1.00 86.00 96 ALA A N 1
ATOM 707 C CA . ALA A 1 96 ? -16.082 -7.832 15.604 1.00 86.00 96 ALA A CA 1
ATOM 708 C C . ALA A 1 96 ? -15.301 -7.414 14.354 1.00 86.00 96 ALA A C 1
ATOM 710 O O . ALA A 1 96 ? -14.530 -8.199 13.806 1.00 86.00 96 ALA A O 1
ATOM 711 N N . PHE A 1 97 ? -15.464 -6.158 13.947 1.00 82.69 97 PHE A N 1
ATOM 712 C CA . PHE A 1 97 ? -14.749 -5.569 12.831 1.00 82.69 97 PHE A CA 1
ATOM 713 C C . PHE A 1 97 ? -13.224 -5.537 13.070 1.00 82.69 97 PHE A C 1
ATOM 715 O O . PHE A 1 97 ? -12.462 -6.034 12.241 1.00 82.69 97 PHE A O 1
ATOM 722 N N . LEU A 1 98 ? -12.772 -5.061 14.238 1.00 82.44 98 LEU A N 1
ATOM 723 C CA . LEU A 1 98 ? -11.356 -5.116 14.632 1.00 82.44 98 LEU A CA 1
ATOM 724 C C . LEU A 1 98 ? -10.816 -6.553 14.657 1.00 82.44 98 LEU A C 1
ATOM 726 O O . LEU A 1 98 ? -9.704 -6.803 14.192 1.00 82.44 98 LEU A O 1
ATOM 730 N N . GLY A 1 99 ? -11.605 -7.503 15.164 1.00 87.00 99 GLY A N 1
ATOM 731 C CA . GLY A 1 99 ? -11.249 -8.922 15.153 1.00 87.00 99 GLY A CA 1
ATOM 732 C C . GLY A 1 99 ? -11.074 -9.476 13.737 1.00 87.00 99 GLY A C 1
ATOM 733 O O . GLY A 1 99 ? -10.116 -10.202 13.479 1.00 87.00 99 GLY A O 1
ATOM 734 N N . ALA A 1 100 ? -11.947 -9.091 12.804 1.00 88.31 100 ALA A N 1
ATOM 735 C CA . ALA A 1 100 ? -11.846 -9.487 11.403 1.00 88.31 100 ALA A CA 1
ATOM 736 C C . ALA A 1 100 ? -10.582 -8.922 10.734 1.00 88.31 100 ALA A C 1
ATOM 738 O O . ALA A 1 100 ? -9.880 -9.662 10.047 1.00 88.31 100 ALA A O 1
ATOM 739 N N . VAL A 1 101 ? -10.245 -7.649 10.979 1.00 86.62 101 VAL A N 1
ATOM 740 C CA . VAL A 1 101 ? -9.002 -7.039 10.470 1.00 86.62 101 VAL A CA 1
ATOM 741 C C . VAL A 1 101 ? -7.770 -7.725 11.057 1.00 86.62 101 VAL A C 1
ATOM 743 O O . VAL A 1 101 ? -6.822 -7.998 10.325 1.00 86.62 101 VAL A O 1
ATOM 746 N N . LEU A 1 102 ? -7.784 -8.063 12.349 1.00 88.12 102 LEU A N 1
ATOM 747 C CA . LEU A 1 102 ? -6.686 -8.793 12.982 1.00 88.12 102 LEU A CA 1
ATOM 748 C C . LEU A 1 102 ? -6.511 -10.188 12.363 1.00 88.12 102 LEU A C 1
ATOM 750 O O . LEU A 1 102 ? -5.391 -10.581 12.046 1.00 88.12 102 LEU A O 1
ATOM 754 N N . ALA A 1 103 ? -7.606 -10.918 12.145 1.00 93.56 103 ALA A N 1
ATOM 755 C CA . ALA A 1 103 ? -7.573 -12.228 11.502 1.00 93.56 103 ALA A CA 1
ATOM 756 C C . ALA A 1 103 ? -7.069 -12.143 10.052 1.00 93.56 103 ALA A C 1
ATOM 758 O O . ALA A 1 103 ? -6.217 -12.938 9.652 1.00 93.56 103 ALA A O 1
ATOM 759 N N . ALA A 1 104 ? -7.533 -11.151 9.288 1.00 89.44 104 ALA A N 1
ATOM 760 C CA . ALA A 1 104 ? -7.047 -10.887 7.937 1.00 89.44 104 ALA A CA 1
ATOM 761 C C . ALA A 1 104 ? -5.554 -10.525 7.933 1.00 89.44 104 ALA A C 1
ATOM 763 O O . ALA A 1 104 ? -4.807 -11.033 7.103 1.00 89.44 104 ALA A O 1
ATOM 764 N N . GLY A 1 105 ? -5.096 -9.715 8.891 1.00 88.62 105 GLY A N 1
ATOM 765 C CA . GLY A 1 105 ? -3.686 -9.368 9.062 1.00 88.62 105 GLY A CA 1
ATOM 766 C C . GLY A 1 105 ? -2.812 -10.576 9.403 1.00 88.62 105 GLY A C 1
ATOM 767 O O . GLY A 1 105 ? -1.735 -10.729 8.833 1.00 88.62 105 GLY A O 1
ATOM 768 N N . LEU A 1 106 ? -3.286 -11.478 10.269 1.00 93.50 106 LEU A N 1
ATOM 769 C CA . LEU A 1 106 ? -2.599 -12.739 10.567 1.00 93.50 106 LEU A CA 1
ATOM 770 C C . LEU A 1 106 ? -2.532 -13.647 9.335 1.00 93.50 106 LEU A C 1
ATOM 772 O O . LEU A 1 106 ? -1.471 -14.196 9.044 1.00 93.50 106 LEU A O 1
ATOM 776 N N . ALA A 1 107 ? -3.629 -13.774 8.587 1.00 94.50 107 ALA A N 1
ATOM 777 C CA . ALA A 1 107 ? -3.652 -14.539 7.344 1.00 94.50 107 ALA A CA 1
ATOM 778 C C . ALA A 1 107 ? -2.692 -13.946 6.298 1.00 94.50 107 ALA A C 1
ATOM 780 O O . ALA A 1 107 ? -1.905 -14.682 5.703 1.00 94.50 107 ALA A O 1
ATOM 781 N N . ALA A 1 108 ? -2.694 -12.621 6.134 1.00 88.94 108 ALA A N 1
ATOM 782 C CA . ALA A 1 108 ? -1.774 -11.907 5.257 1.00 88.94 108 ALA A CA 1
ATOM 783 C C . ALA A 1 108 ? -0.312 -12.104 5.692 1.00 88.94 108 ALA A C 1
ATOM 785 O O . ALA A 1 108 ? 0.521 -12.468 4.866 1.00 88.94 108 ALA A O 1
ATOM 786 N N . GLY A 1 109 ? -0.003 -11.963 6.983 1.00 90.00 109 GLY A N 1
ATOM 787 C CA . GLY A 1 109 ? 1.342 -12.175 7.525 1.00 90.00 109 GLY A CA 1
ATOM 788 C C . GLY A 1 109 ? 1.842 -13.607 7.326 1.00 90.00 109 GLY A C 1
ATOM 789 O O . GLY A 1 109 ? 2.960 -13.812 6.855 1.00 90.00 109 GLY A O 1
ATOM 790 N N . LEU A 1 110 ? 0.996 -14.606 7.595 1.00 94.31 110 LEU A N 1
ATOM 791 C CA . LEU A 1 110 ? 1.312 -16.009 7.315 1.00 94.31 110 LEU A CA 1
ATOM 792 C C . LEU A 1 110 ? 1.520 -16.246 5.814 1.00 94.31 110 LEU A C 1
ATOM 794 O O . LEU A 1 110 ? 2.491 -16.897 5.428 1.00 94.31 110 LEU A O 1
ATOM 798 N N . SER A 1 111 ? 0.661 -15.683 4.962 1.00 90.00 111 SER A N 1
ATOM 799 C CA . SER A 1 111 ? 0.802 -15.802 3.508 1.00 90.00 111 SER A CA 1
ATOM 800 C C . SER A 1 111 ? 2.097 -15.160 3.000 1.00 90.00 111 SER A C 1
ATOM 802 O O . SER A 1 111 ? 2.789 -15.766 2.187 1.00 90.00 111 SER A O 1
ATOM 804 N N . ALA A 1 112 ? 2.500 -14.006 3.539 1.00 87.50 112 ALA A N 1
ATOM 805 C CA . ALA A 1 112 ? 3.746 -13.341 3.176 1.00 87.50 112 ALA A CA 1
ATOM 806 C C . ALA A 1 112 ? 4.972 -14.198 3.533 1.00 87.50 112 ALA A C 1
ATOM 808 O O . ALA A 1 112 ? 5.925 -14.264 2.760 1.00 87.50 112 ALA A O 1
ATOM 809 N N . LEU A 1 113 ? 4.935 -14.912 4.665 1.00 88.25 113 LEU A N 1
ATOM 810 C CA . LEU A 1 113 ? 6.007 -15.831 5.059 1.00 88.25 113 LEU A CA 1
ATOM 811 C C . LEU A 1 113 ? 6.060 -17.090 4.185 1.00 88.25 113 LEU A C 1
ATOM 813 O O . LEU A 1 113 ? 7.155 -17.523 3.812 1.00 88.25 113 LEU A O 1
ATOM 817 N N . LEU A 1 114 ? 4.899 -17.669 3.861 1.00 92.50 114 LEU A N 1
ATOM 818 C CA . LEU A 1 114 ? 4.787 -18.880 3.041 1.00 92.50 114 LEU A CA 1
ATOM 819 C C . LEU A 1 114 ? 5.167 -18.619 1.578 1.00 92.50 114 LEU A C 1
ATOM 821 O O . LEU A 1 114 ? 5.942 -19.375 0.995 1.00 92.50 114 LEU A O 1
ATOM 825 N N . TYR A 1 115 ? 4.678 -17.521 1.005 1.00 89.44 115 TYR A N 1
ATOM 826 C CA . TYR A 1 115 ? 4.850 -17.172 -0.407 1.00 89.44 115 TYR A CA 1
ATOM 827 C C . TYR A 1 115 ? 5.961 -16.148 -0.651 1.00 89.44 115 TYR A C 1
ATOM 829 O O . TYR A 1 115 ? 6.031 -15.566 -1.730 1.00 89.44 115 TYR A O 1
ATOM 837 N N . ARG A 1 116 ? 6.879 -15.951 0.305 1.00 85.25 116 ARG A N 1
ATOM 838 C CA . ARG A 1 116 ? 7.975 -14.968 0.199 1.00 85.25 116 ARG A CA 1
ATOM 839 C C . ARG A 1 116 ? 8.767 -15.056 -1.109 1.00 85.25 116 ARG A C 1
ATOM 841 O O . ARG A 1 116 ? 9.134 -14.036 -1.670 1.00 85.25 116 ARG A O 1
ATOM 848 N N . ARG A 1 117 ? 9.011 -16.276 -1.609 1.00 85.50 117 ARG A N 1
ATOM 849 C CA . ARG A 1 117 ? 9.742 -16.498 -2.868 1.00 85.50 117 ARG A CA 1
ATOM 850 C C . ARG A 1 117 ? 8.922 -16.069 -4.078 1.00 85.50 117 ARG A C 1
ATOM 852 O O . ARG A 1 117 ? 9.445 -15.389 -4.945 1.00 85.50 117 ARG A O 1
ATOM 859 N N . THR A 1 118 ? 7.646 -16.435 -4.106 1.00 87.38 118 THR A N 1
ATOM 860 C CA . THR A 1 118 ? 6.729 -16.072 -5.189 1.00 87.38 118 THR A CA 1
ATOM 861 C C . THR A 1 118 ? 6.492 -14.564 -5.228 1.00 87.38 118 THR A C 1
ATOM 863 O O . THR A 1 118 ? 6.487 -13.981 -6.305 1.00 87.38 118 THR A O 1
ATOM 866 N N . LEU A 1 119 ? 6.369 -13.916 -4.064 1.00 84.56 119 LEU A N 1
ATOM 867 C CA . LEU A 1 119 ? 6.277 -12.457 -3.983 1.00 84.56 119 LEU A CA 1
ATOM 868 C C . LEU A 1 119 ? 7.567 -11.775 -4.450 1.00 84.56 119 LEU A C 1
ATOM 870 O O . LEU A 1 119 ? 7.489 -10.796 -5.183 1.00 84.56 119 LEU A O 1
ATOM 874 N N . ALA A 1 120 ? 8.738 -12.307 -4.082 1.00 84.81 120 ALA A N 1
ATOM 875 C CA . ALA A 1 120 ? 10.018 -11.781 -4.555 1.00 84.81 120 ALA A CA 1
ATOM 876 C C . ALA A 1 120 ? 10.147 -11.890 -6.082 1.00 84.81 120 ALA A C 1
ATOM 878 O O . ALA A 1 120 ? 10.489 -10.909 -6.731 1.00 84.81 120 ALA A O 1
ATOM 879 N N . GLN A 1 121 ? 9.796 -13.042 -6.658 1.00 87.94 121 GLN A N 1
ATOM 880 C CA . GLN A 1 121 ? 9.803 -13.243 -8.109 1.00 87.94 121 GLN A CA 1
ATOM 881 C C . GLN A 1 121 ? 8.826 -12.305 -8.825 1.00 87.94 121 GLN A C 1
ATOM 883 O O . GLN A 1 121 ? 9.186 -11.694 -9.824 1.00 87.94 121 GLN A O 1
ATOM 888 N N . GLY A 1 122 ? 7.609 -12.138 -8.296 1.00 86.56 122 GLY A N 1
ATOM 889 C CA . GLY A 1 122 ? 6.636 -11.202 -8.863 1.00 86.56 122 GLY A CA 1
ATOM 890 C C . GLY A 1 122 ? 7.112 -9.748 -8.810 1.00 86.56 122 GLY A C 1
ATOM 891 O O . GLY A 1 122 ? 6.888 -8.993 -9.751 1.00 86.56 122 GLY A O 1
ATOM 892 N N . PHE A 1 123 ? 7.807 -9.360 -7.738 1.00 86.00 123 PHE A N 1
ATOM 893 C CA . PHE A 1 123 ? 8.380 -8.022 -7.612 1.00 86.00 123 PHE A CA 1
ATOM 894 C C . PHE A 1 123 ? 9.561 -7.801 -8.568 1.00 86.00 123 PHE A C 1
ATOM 896 O O . PHE A 1 123 ? 9.641 -6.747 -9.193 1.00 86.00 123 PHE A O 1
ATOM 903 N N . GLN A 1 124 ? 10.439 -8.797 -8.728 1.00 88.94 124 GLN A N 1
ATOM 904 C CA . GLN A 1 124 ? 11.522 -8.759 -9.717 1.00 88.94 124 GLN A CA 1
ATOM 905 C C . GLN A 1 124 ? 10.985 -8.604 -11.141 1.00 88.94 124 GLN A C 1
ATOM 907 O O . GLN A 1 124 ? 11.455 -7.744 -11.880 1.00 88.94 124 GLN A O 1
ATOM 912 N N . GLU A 1 125 ? 9.978 -9.395 -11.507 1.00 89.75 125 GLU A N 1
ATOM 913 C CA . GLU A 1 125 ? 9.358 -9.330 -12.831 1.00 89.75 125 GLU A CA 1
ATOM 914 C C . GLU A 1 125 ? 8.691 -7.967 -13.069 1.00 89.75 125 GLU A C 1
ATOM 916 O O . GLU A 1 125 ? 8.869 -7.357 -14.121 1.00 89.75 125 GLU A O 1
ATOM 921 N N . GLY A 1 126 ? 7.990 -7.434 -12.061 1.00 87.75 126 GLY A N 1
ATOM 922 C CA . GLY A 1 126 ? 7.399 -6.097 -12.129 1.00 87.75 126 GLY A CA 1
ATOM 923 C C . GLY A 1 126 ? 8.442 -4.987 -12.293 1.00 87.75 126 GLY A C 1
ATOM 924 O O . GLY A 1 126 ? 8.228 -4.055 -13.066 1.00 87.75 126 GLY A O 1
ATOM 925 N N . LEU A 1 127 ? 9.593 -5.099 -11.621 1.00 88.50 127 LEU A N 1
ATOM 926 C CA . LEU A 1 127 ? 10.712 -4.172 -11.803 1.00 88.50 127 LEU A CA 1
ATOM 927 C C . LEU A 1 127 ? 11.339 -4.285 -13.196 1.00 88.50 127 LEU A C 1
ATOM 929 O O . LEU A 1 127 ? 11.652 -3.258 -13.792 1.00 88.50 127 LEU A O 1
ATOM 933 N N . HIS A 1 128 ? 11.488 -5.496 -13.740 1.00 90.81 128 HIS A N 1
ATOM 934 C CA . HIS A 1 128 ? 11.950 -5.682 -15.118 1.00 90.81 128 HIS A CA 1
ATOM 935 C C . HIS A 1 128 ? 10.995 -5.035 -16.122 1.00 90.81 128 HIS A C 1
ATOM 937 O O . HIS A 1 128 ? 11.441 -4.317 -17.016 1.00 90.81 128 HIS A O 1
ATOM 943 N N . GLN A 1 129 ? 9.687 -5.225 -15.949 1.00 89.69 129 GLN A N 1
ATOM 944 C CA . GLN A 1 129 ? 8.675 -4.592 -16.797 1.00 89.69 129 GLN A CA 1
ATOM 945 C C . GLN A 1 129 ? 8.711 -3.064 -16.686 1.00 89.69 129 GLN A C 1
ATOM 947 O O . GLN A 1 129 ? 8.645 -2.380 -17.705 1.00 89.69 129 GLN A O 1
ATOM 952 N N . ALA A 1 130 ? 8.891 -2.525 -15.477 1.00 87.56 130 ALA A N 1
ATOM 953 C CA . ALA A 1 130 ? 9.060 -1.088 -15.272 1.00 87.56 130 ALA A CA 1
ATOM 954 C C . ALA A 1 130 ? 10.326 -0.546 -15.960 1.00 87.56 130 ALA A C 1
ATOM 956 O O . ALA A 1 130 ? 10.296 0.546 -16.519 1.00 87.56 130 ALA A O 1
ATOM 957 N N . LEU A 1 131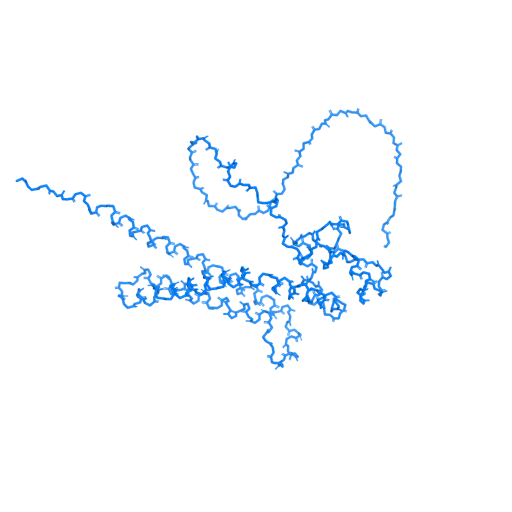 ? 11.420 -1.317 -15.971 1.00 88.81 131 LEU A N 1
ATOM 958 C CA . LEU A 1 131 ? 12.664 -0.951 -16.654 1.00 88.81 131 LEU A CA 1
ATOM 959 C C . LEU A 1 131 ? 12.493 -0.902 -18.179 1.00 88.81 131 LEU A C 1
ATOM 961 O O . LEU A 1 131 ? 13.034 -0.018 -18.838 1.00 88.81 131 LEU A O 1
ATOM 965 N N . LEU A 1 132 ? 11.726 -1.843 -18.740 1.00 89.31 132 LEU A N 1
ATOM 966 C CA . LEU A 1 132 ? 11.402 -1.868 -20.169 1.00 89.31 132 LEU A CA 1
ATOM 967 C C . LEU A 1 132 ? 10.495 -0.695 -20.567 1.00 89.31 132 LEU A C 1
ATOM 969 O O . LEU A 1 132 ? 10.701 -0.109 -21.625 1.00 89.31 132 LEU A O 1
ATOM 973 N N . ALA A 1 133 ? 9.537 -0.332 -19.710 1.00 87.06 133 ALA A N 1
ATOM 974 C CA . ALA A 1 133 ? 8.588 0.759 -19.945 1.00 87.06 133 ALA A CA 1
ATOM 975 C C . ALA A 1 133 ? 9.125 2.158 -19.574 1.00 87.06 133 ALA A C 1
ATOM 977 O O . ALA A 1 133 ? 8.446 3.154 -19.812 1.00 87.06 133 ALA A O 1
ATOM 978 N N . TYR A 1 134 ? 10.339 2.254 -19.021 1.00 84.88 134 TYR A N 1
ATOM 979 C CA . TYR A 1 134 ? 10.918 3.503 -18.513 1.00 84.88 134 TYR A CA 1
ATOM 980 C C . TYR A 1 134 ? 11.021 4.618 -19.571 1.00 84.88 134 TYR A C 1
ATOM 982 O O . TYR A 1 134 ? 10.902 5.790 -19.239 1.00 84.88 134 TYR A O 1
ATOM 990 N N . GLY A 1 135 ? 11.241 4.268 -20.843 1.00 81.56 135 GLY A N 1
ATOM 991 C CA . GLY A 1 135 ? 11.302 5.238 -21.945 1.00 81.56 135 GLY A CA 1
ATOM 992 C C . GLY A 1 135 ? 9.960 5.539 -22.619 1.00 81.56 135 GLY A C 1
ATOM 993 O O . GLY A 1 135 ? 9.891 6.473 -23.411 1.00 81.56 135 GLY A O 1
ATOM 994 N N . GLU A 1 136 ? 8.913 4.755 -22.339 1.00 83.75 136 GLU A N 1
ATOM 995 C CA . GLU A 1 136 ? 7.599 4.902 -22.983 1.00 83.75 136 GLU A CA 1
ATOM 996 C C . GLU A 1 136 ? 6.575 5.627 -22.102 1.00 83.75 136 GLU A C 1
ATOM 998 O O . GLU A 1 136 ? 5.709 6.332 -22.622 1.00 83.75 136 GLU A O 1
ATOM 1003 N N . ASP A 1 137 ? 6.657 5.458 -20.779 1.00 79.06 137 ASP A N 1
ATOM 1004 C CA . ASP A 1 137 ? 5.726 6.054 -19.819 1.00 79.06 137 ASP A CA 1
ATOM 1005 C C . ASP A 1 137 ? 6.484 6.876 -18.767 1.00 79.06 137 ASP A C 1
ATOM 1007 O O . ASP A 1 137 ? 7.113 6.335 -17.852 1.00 79.06 137 ASP A O 1
ATOM 1011 N N . ASP A 1 138 ? 6.369 8.204 -18.868 1.00 80.44 138 ASP A N 1
ATOM 1012 C CA . ASP A 1 138 ? 6.956 9.161 -17.923 1.00 80.44 138 ASP A CA 1
ATOM 1013 C C . ASP A 1 138 ? 6.511 8.904 -16.468 1.00 80.44 138 ASP A C 1
ATOM 1015 O O . ASP A 1 138 ? 7.253 9.173 -15.520 1.00 80.44 138 ASP A O 1
ATOM 1019 N N . GLY A 1 139 ? 5.303 8.364 -16.265 1.00 79.31 139 GLY A N 1
ATOM 1020 C CA . GLY A 1 139 ? 4.790 8.007 -14.944 1.00 79.31 139 GLY A CA 1
ATOM 1021 C C . GLY A 1 139 ? 5.497 6.788 -14.352 1.00 79.31 139 GLY A C 1
ATOM 1022 O O . GLY A 1 139 ? 5.785 6.760 -13.150 1.00 79.31 139 GLY A O 1
ATOM 1023 N N . VAL A 1 140 ? 5.824 5.800 -15.190 1.00 82.00 140 VAL A N 1
ATOM 1024 C CA . VAL A 1 140 ? 6.662 4.660 -14.789 1.00 82.00 140 VAL A CA 1
ATOM 1025 C C . VAL A 1 140 ? 8.078 5.144 -14.495 1.00 82.00 140 VAL A C 1
ATOM 1027 O O . VAL A 1 140 ? 8.627 4.764 -13.457 1.00 82.00 140 VAL A O 1
ATOM 1030 N N . ALA A 1 141 ? 8.621 6.041 -15.321 1.00 84.69 141 ALA A N 1
ATOM 1031 C CA . ALA A 1 141 ? 9.950 6.610 -15.131 1.00 84.69 141 ALA A CA 1
ATOM 1032 C C . ALA A 1 141 ? 10.109 7.324 -13.781 1.00 84.69 141 ALA A C 1
ATOM 1034 O O . ALA A 1 141 ? 10.986 6.965 -12.991 1.00 84.69 141 ALA A O 1
ATOM 1035 N N . ASP A 1 142 ? 9.214 8.263 -13.455 1.00 84.38 142 ASP A N 1
ATOM 1036 C CA . ASP A 1 142 ? 9.294 9.002 -12.187 1.00 84.38 142 ASP A CA 1
ATOM 1037 C C . ASP A 1 142 ? 9.082 8.082 -10.974 1.00 84.38 142 ASP A C 1
ATOM 1039 O O . ASP A 1 142 ? 9.753 8.222 -9.947 1.00 84.38 142 ASP A O 1
ATOM 1043 N N . SER A 1 143 ? 8.200 7.083 -11.095 1.00 83.62 143 SER A N 1
ATOM 1044 C CA . SER A 1 143 ? 7.976 6.107 -10.024 1.00 83.62 143 SER A CA 1
ATOM 1045 C C . SER A 1 143 ? 9.198 5.215 -9.769 1.00 83.62 143 SER A C 1
ATOM 1047 O O . SER A 1 143 ? 9.538 4.959 -8.609 1.00 83.62 143 SER A O 1
ATOM 1049 N N . LEU A 1 144 ? 9.891 4.786 -10.830 1.00 85.44 144 LEU A N 1
ATOM 1050 C CA . LEU A 1 144 ? 11.089 3.958 -10.737 1.00 85.44 144 LEU A CA 1
ATOM 1051 C C . LEU A 1 144 ? 12.276 4.768 -10.205 1.00 85.44 144 LEU A C 1
ATOM 1053 O O . LEU A 1 144 ? 12.988 4.294 -9.320 1.00 85.44 144 LEU A O 1
ATOM 1057 N N . ASP A 1 145 ? 12.435 6.013 -10.651 1.00 87.06 145 ASP A N 1
ATOM 1058 C CA . ASP A 1 145 ? 13.454 6.923 -10.131 1.00 87.06 145 ASP A CA 1
ATOM 1059 C C . ASP A 1 145 ? 13.212 7.271 -8.658 1.00 87.06 145 ASP A C 1
ATOM 1061 O O . ASP A 1 145 ? 14.152 7.322 -7.859 1.00 87.06 145 ASP A O 1
ATOM 1065 N N . ALA A 1 146 ? 11.957 7.509 -8.265 1.00 82.81 146 ALA A N 1
ATOM 1066 C CA . ALA A 1 146 ? 11.596 7.742 -6.871 1.00 82.81 146 ALA A CA 1
ATOM 1067 C C . ALA A 1 146 ? 11.903 6.521 -6.002 1.00 82.81 146 ALA A C 1
ATOM 1069 O O . ALA A 1 146 ? 12.433 6.683 -4.899 1.00 82.81 146 ALA A O 1
ATOM 1070 N N . LEU A 1 147 ? 11.632 5.315 -6.506 1.00 85.00 147 LEU A N 1
ATOM 1071 C CA . LEU A 1 147 ? 11.973 4.069 -5.830 1.00 85.00 147 LEU A CA 1
ATOM 1072 C C . LEU A 1 147 ? 13.493 3.919 -5.665 1.00 85.00 147 LEU A C 1
ATOM 1074 O O . LEU A 1 147 ? 13.961 3.676 -4.553 1.00 85.00 147 LEU A O 1
ATOM 1078 N N . GLN A 1 148 ? 14.269 4.124 -6.731 1.00 85.31 148 GLN A N 1
ATOM 1079 C CA . GLN A 1 148 ? 15.734 4.030 -6.706 1.00 85.31 148 GLN A CA 1
ATOM 1080 C C . GLN A 1 148 ? 16.359 5.052 -5.752 1.00 85.31 148 GLN A C 1
ATOM 1082 O O . GLN A 1 148 ? 17.208 4.695 -4.933 1.00 85.31 148 GLN A O 1
ATOM 1087 N N . ARG A 1 149 ? 15.864 6.298 -5.759 1.00 82.12 149 ARG A N 1
ATOM 1088 C CA . ARG A 1 149 ? 16.275 7.349 -4.813 1.00 82.12 149 ARG A CA 1
ATOM 1089 C C . ARG A 1 149 ? 15.900 7.015 -3.368 1.00 82.12 149 ARG A C 1
ATOM 1091 O O . ARG A 1 149 ? 16.680 7.290 -2.459 1.00 82.12 149 ARG A O 1
ATOM 1098 N N . ALA A 1 150 ? 14.724 6.431 -3.141 1.00 80.75 150 ALA A N 1
ATOM 1099 C CA . ALA A 1 150 ? 14.252 6.089 -1.801 1.00 80.75 150 ALA A CA 1
ATOM 1100 C C . ALA A 1 150 ? 15.005 4.893 -1.197 1.00 80.75 150 ALA A C 1
ATOM 1102 O O . ALA A 1 150 ? 15.297 4.902 -0.002 1.00 80.75 150 ALA A O 1
ATOM 1103 N N . LEU A 1 151 ? 15.331 3.882 -2.009 1.00 79.31 151 LEU A N 1
ATOM 1104 C CA . LEU A 1 151 ? 16.026 2.667 -1.568 1.00 79.31 151 LEU A CA 1
ATOM 1105 C C . LEU A 1 151 ? 17.551 2.733 -1.755 1.00 79.31 151 LEU A C 1
ATOM 1107 O O . LEU A 1 151 ? 18.249 1.820 -1.321 1.00 79.31 151 LEU A O 1
ATOM 1111 N N . SER A 1 152 ? 18.081 3.798 -2.369 1.00 80.25 152 SER A N 1
ATOM 1112 C CA . SER A 1 152 ? 19.502 3.917 -2.747 1.00 80.25 152 SER A CA 1
ATOM 1113 C C . SER A 1 152 ? 20.013 2.702 -3.540 1.00 80.25 152 SER A C 1
ATOM 1115 O O . SER A 1 152 ? 21.138 2.238 -3.340 1.00 80.25 152 SER A O 1
ATOM 1117 N N . CYS A 1 153 ? 19.165 2.159 -4.411 1.00 84.56 153 CYS A N 1
ATOM 1118 C CA . CYS A 1 153 ? 19.422 0.958 -5.204 1.00 84.56 153 CYS A CA 1
ATOM 1119 C C . CYS A 1 153 ? 19.471 1.306 -6.695 1.00 84.56 153 CYS A C 1
ATOM 1121 O O . CYS A 1 153 ? 18.935 2.335 -7.109 1.00 84.56 153 CYS A O 1
ATOM 1123 N N . CYS A 1 154 ? 20.102 0.458 -7.510 1.00 86.50 154 CYS A N 1
ATOM 1124 C CA . CYS A 1 154 ? 20.130 0.669 -8.955 1.00 86.50 154 CYS A CA 1
ATOM 1125 C C . CYS A 1 154 ? 19.949 -0.620 -9.757 1.00 86.50 154 CYS A C 1
ATOM 1127 O O . CYS A 1 154 ? 20.717 -1.573 -9.618 1.00 86.50 154 CYS A O 1
ATOM 1129 N N . GLY A 1 155 ? 18.962 -0.592 -10.656 1.00 85.81 155 GLY A N 1
ATOM 1130 C CA . GLY A 1 155 ? 18.598 -1.735 -11.487 1.00 85.81 155 GLY A CA 1
ATOM 1131 C C . GLY A 1 155 ? 17.842 -2.807 -10.706 1.00 85.81 155 GLY A C 1
ATOM 1132 O O . GLY A 1 155 ? 17.522 -2.643 -9.522 1.00 85.81 155 GLY A O 1
ATOM 1133 N N . VAL A 1 156 ? 17.522 -3.906 -11.385 1.00 86.75 156 VAL A N 1
ATOM 1134 C CA . VAL A 1 156 ? 16.864 -5.043 -10.746 1.00 86.75 156 VAL A CA 1
ATOM 1135 C C . VAL A 1 156 ? 17.944 -5.825 -10.011 1.00 86.75 156 VAL A C 1
ATOM 1137 O O . VAL A 1 156 ? 18.068 -5.703 -8.797 1.00 86.75 156 VAL A O 1
ATOM 1140 N N . GLU A 1 157 ? 18.785 -6.557 -10.726 1.00 83.38 157 GLU A N 1
ATOM 1141 C CA . GLU A 1 157 ? 19.913 -7.318 -10.192 1.00 83.38 157 GLU A CA 1
ATOM 1142 C C . GLU A 1 157 ? 21.231 -6.540 -10.224 1.00 83.38 157 GLU A C 1
ATOM 1144 O O . GLU A 1 157 ? 22.136 -6.819 -9.434 1.00 83.38 157 GLU A O 1
ATOM 1149 N N . SER A 1 158 ? 21.370 -5.575 -11.131 1.00 82.94 158 SER A N 1
ATOM 1150 C CA . SER A 1 158 ? 22.585 -4.773 -11.251 1.00 82.94 158 SER A CA 1
ATOM 1151 C C . SER A 1 158 ? 22.334 -3.484 -12.030 1.00 82.94 158 SER A C 1
ATOM 1153 O O . SER A 1 158 ? 21.433 -3.413 -12.862 1.00 82.94 158 SER A O 1
ATOM 1155 N N . TYR A 1 159 ? 23.229 -2.500 -11.889 1.00 81.38 159 TYR A N 1
ATOM 1156 C CA . TYR A 1 159 ? 23.263 -1.330 -12.777 1.00 81.38 159 TYR A CA 1
ATOM 1157 C C . TYR A 1 159 ? 23.344 -1.726 -14.265 1.00 81.38 159 TYR A C 1
ATOM 1159 O O . TYR A 1 159 ? 22.941 -0.961 -15.135 1.00 81.38 159 TYR A O 1
ATOM 1167 N N . ARG A 1 160 ? 23.852 -2.932 -14.564 1.00 84.75 160 ARG A N 1
ATOM 1168 C CA . ARG A 1 160 ? 23.948 -3.482 -15.923 1.00 84.75 160 ARG A CA 1
ATOM 1169 C C . ARG A 1 160 ? 22.599 -3.727 -16.588 1.00 84.75 160 ARG A C 1
ATOM 1171 O O . ARG A 1 160 ? 22.553 -3.739 -17.814 1.00 84.75 160 ARG A O 1
ATOM 1178 N N . ASP A 1 161 ? 21.526 -3.860 -15.817 1.00 87.19 161 ASP A N 1
ATOM 1179 C CA . ASP A 1 161 ? 20.185 -4.054 -16.372 1.00 87.19 161 ASP A CA 1
ATOM 1180 C C . ASP A 1 161 ? 19.755 -2.841 -17.206 1.00 87.19 161 ASP A C 1
ATOM 1182 O O . ASP A 1 161 ? 19.082 -2.987 -18.223 1.00 87.19 161 ASP A O 1
ATOM 1186 N N . TRP A 1 162 ? 20.233 -1.645 -16.846 1.00 86.88 162 TRP A N 1
ATOM 1187 C CA . TRP A 1 162 ? 20.027 -0.432 -17.635 1.00 86.88 162 TRP A CA 1
ATOM 1188 C C . TRP A 1 162 ? 20.713 -0.492 -18.996 1.00 86.88 162 TRP A C 1
ATOM 1190 O O . TRP A 1 162 ? 20.124 -0.061 -19.981 1.00 86.88 162 TRP A O 1
ATOM 1200 N N . LEU A 1 163 ? 21.907 -1.085 -19.086 1.00 86.06 163 LEU A N 1
ATOM 1201 C CA . LEU A 1 163 ? 22.622 -1.229 -20.359 1.00 86.06 163 LEU A CA 1
ATOM 1202 C C . LEU A 1 163 ? 21.904 -2.190 -21.319 1.00 86.06 163 LEU A C 1
ATOM 1204 O O . LEU A 1 163 ? 22.080 -2.085 -22.529 1.00 86.06 163 LEU A O 1
ATOM 1208 N N . ALA A 1 164 ? 21.112 -3.122 -20.783 1.00 84.62 164 ALA A N 1
ATOM 1209 C CA . ALA A 1 164 ? 20.275 -4.028 -21.565 1.00 84.62 164 ALA A CA 1
ATOM 1210 C C . ALA A 1 164 ? 18.870 -3.461 -21.848 1.00 84.62 164 ALA A C 1
ATOM 1212 O O . ALA A 1 164 ? 18.148 -4.013 -22.678 1.00 84.62 164 ALA A O 1
ATOM 1213 N N . SER A 1 165 ? 18.469 -2.385 -21.165 1.00 87.12 165 SER A N 1
ATOM 1214 C CA . SER A 1 165 ? 17.159 -1.761 -21.352 1.00 87.12 165 SER A CA 1
ATOM 1215 C C . SER A 1 165 ? 17.089 -0.973 -22.673 1.00 87.12 165 SER A C 1
ATOM 1217 O O . SER A 1 165 ? 18.105 -0.415 -23.102 1.00 87.12 165 SER A O 1
ATOM 1219 N N . PRO A 1 166 ? 15.902 -0.860 -23.305 1.00 87.62 166 PRO A N 1
ATOM 1220 C CA . PRO A 1 166 ? 15.720 -0.069 -24.525 1.00 87.62 166 PRO A CA 1
ATOM 1221 C C . PRO A 1 166 ? 16.199 1.378 -24.365 1.00 87.62 166 PRO A C 1
ATOM 1223 O O . PRO A 1 166 ? 16.897 1.904 -25.227 1.00 87.62 166 PRO A O 1
ATOM 1226 N N . TRP A 1 167 ? 15.899 1.984 -23.213 1.00 86.62 167 TRP A N 1
ATOM 1227 C CA . TRP A 1 167 ? 16.290 3.354 -22.891 1.00 86.62 167 TRP A CA 1
ATOM 1228 C C . TRP A 1 167 ? 17.814 3.526 -22.806 1.00 86.62 167 TRP A C 1
ATOM 1230 O O . TRP A 1 167 ? 18.371 4.467 -23.370 1.00 86.62 167 TRP A O 1
ATOM 1240 N N . GLY A 1 168 ? 18.515 2.597 -22.147 1.00 85.19 168 GLY A N 1
ATOM 1241 C CA . GLY A 1 168 ? 19.974 2.667 -22.015 1.00 85.19 168 GLY A CA 1
ATOM 1242 C C . GLY A 1 168 ? 20.711 2.450 -23.338 1.00 85.19 168 GLY A C 1
ATOM 1243 O O . GLY A 1 168 ? 21.761 3.055 -23.557 1.00 85.19 168 GLY A O 1
ATOM 1244 N N . LEU A 1 169 ? 20.153 1.643 -24.247 1.00 85.38 169 LEU A N 1
ATOM 1245 C CA . LEU A 1 169 ? 20.681 1.486 -25.607 1.00 85.38 169 LEU A CA 1
ATOM 1246 C C . LEU A 1 169 ? 20.565 2.784 -26.416 1.00 85.38 169 LEU A C 1
ATOM 1248 O O . LEU A 1 169 ? 21.498 3.135 -27.139 1.00 85.38 169 LEU A O 1
ATOM 1252 N N . GLU A 1 170 ? 19.461 3.514 -26.263 1.00 85.19 170 GLU A N 1
ATOM 1253 C CA . GLU A 1 170 ? 19.245 4.800 -26.933 1.00 85.19 170 GLU A CA 1
ATOM 1254 C C . GLU A 1 170 ? 20.200 5.887 -26.414 1.00 85.19 170 GLU A C 1
ATOM 1256 O O . GLU A 1 170 ? 20.702 6.705 -27.183 1.00 85.19 170 GLU A O 1
ATOM 1261 N N . GLN A 1 171 ? 20.542 5.834 -25.125 1.00 83.44 171 GLN A N 1
ATOM 1262 C CA . GLN A 1 171 ? 21.422 6.797 -24.456 1.00 83.44 171 GLN A CA 1
ATOM 1263 C C . GLN A 1 171 ? 22.892 6.343 -24.377 1.00 83.44 171 GLN A C 1
ATOM 1265 O O . GLN A 1 171 ? 23.610 6.684 -23.432 1.00 83.44 171 GLN A O 1
ATOM 1270 N N . ASN A 1 172 ? 23.348 5.560 -25.363 1.00 82.44 172 ASN A N 1
ATOM 1271 C CA . ASN A 1 172 ? 24.741 5.120 -25.528 1.00 82.44 172 ASN A CA 1
ATOM 1272 C C . ASN A 1 172 ? 25.338 4.401 -24.294 1.00 82.44 172 ASN A C 1
ATOM 1274 O O . ASN A 1 172 ? 26.506 4.591 -23.945 1.00 82.44 172 ASN A O 1
ATOM 1278 N N . GLY A 1 173 ? 24.534 3.578 -23.616 1.00 76.06 173 GLY A N 1
ATOM 1279 C CA . GLY A 1 173 ? 24.952 2.786 -22.456 1.00 76.06 173 GLY A CA 1
ATOM 1280 C C . GLY A 1 173 ? 25.040 3.569 -21.144 1.00 76.06 173 GLY A C 1
ATOM 1281 O O . GLY A 1 173 ? 25.756 3.147 -20.233 1.00 76.06 173 GLY A O 1
ATOM 1282 N N . SER A 1 174 ? 24.346 4.705 -21.039 1.00 79.19 174 SER A N 1
ATOM 1283 C CA . SER A 1 174 ? 24.262 5.481 -19.799 1.00 79.19 174 SER A CA 1
ATOM 1284 C C . SER A 1 174 ? 23.184 4.953 -18.842 1.00 79.19 174 SER A C 1
ATOM 1286 O O . SER A 1 174 ? 22.289 4.194 -19.215 1.00 79.19 174 SER A O 1
ATOM 1288 N N . VAL A 1 175 ? 23.309 5.334 -17.569 1.00 83.12 175 VAL A N 1
ATOM 1289 C CA . VAL A 1 175 ? 22.347 5.024 -16.501 1.00 83.12 175 VAL A CA 1
ATOM 1290 C C . VAL A 1 175 ? 21.611 6.298 -16.079 1.00 83.12 175 VAL A C 1
ATOM 1292 O O . VAL A 1 175 ? 22.192 7.384 -16.176 1.00 83.12 175 VAL A O 1
ATOM 1295 N N . PRO A 1 176 ? 20.369 6.203 -15.573 1.00 83.62 176 PRO A N 1
ATOM 1296 C CA . PRO A 1 176 ? 19.633 7.380 -15.135 1.00 83.62 176 P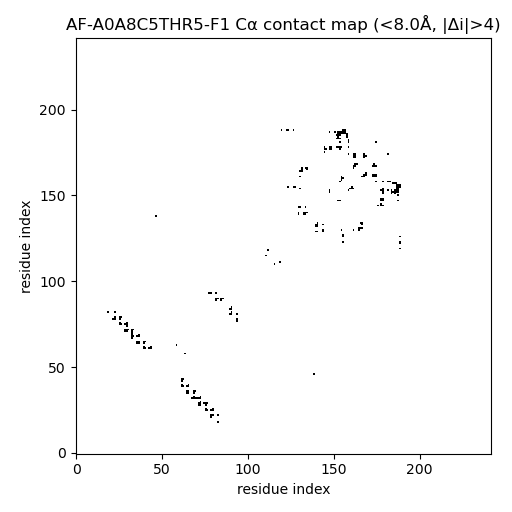RO A CA 1
ATOM 1297 C C . PRO A 1 176 ? 20.318 8.083 -13.953 1.00 83.62 176 PRO A C 1
ATOM 1299 O O . PRO A 1 176 ? 20.977 7.435 -13.133 1.00 83.62 176 PRO A O 1
ATOM 1302 N N . PRO A 1 177 ? 20.113 9.401 -13.786 1.00 78.00 177 PRO A N 1
ATOM 1303 C CA . PRO A 1 177 ? 20.697 10.164 -12.682 1.00 78.00 177 PRO A CA 1
ATOM 1304 C C . PRO A 1 177 ? 20.235 9.673 -11.300 1.00 78.00 177 PRO A C 1
ATOM 1306 O O . PRO A 1 177 ? 20.973 9.819 -10.326 1.00 78.00 177 PRO A O 1
ATOM 1309 N N . ALA A 1 178 ? 19.055 9.047 -11.204 1.00 77.56 178 ALA A N 1
ATOM 1310 C CA . ALA A 1 178 ? 18.552 8.431 -9.974 1.00 77.56 178 ALA A CA 1
ATOM 1311 C C . ALA A 1 178 ? 19.425 7.265 -9.464 1.00 77.56 178 ALA A C 1
ATOM 1313 O O . ALA A 1 178 ? 19.426 6.985 -8.268 1.00 77.56 178 ALA A O 1
ATOM 1314 N N . CYS A 1 179 ? 20.204 6.635 -10.349 1.00 78.81 179 CYS A N 1
ATOM 1315 C CA . CYS A 1 179 ? 21.116 5.528 -10.052 1.00 78.81 179 CYS A CA 1
ATOM 1316 C C . CYS A 1 179 ? 22.512 6.002 -9.580 1.00 78.81 179 CYS A C 1
ATOM 1318 O O . CYS A 1 179 ? 23.388 5.182 -9.304 1.00 78.81 179 CYS A O 1
ATOM 1320 N N . TRP A 1 180 ? 22.777 7.310 -9.470 1.00 71.38 180 TRP A N 1
ATOM 1321 C CA . TRP A 1 180 ? 24.120 7.788 -9.129 1.00 71.38 180 TRP A CA 1
ATOM 1322 C C . TRP A 1 180 ? 24.422 7.728 -7.615 1.00 71.38 180 TRP A C 1
ATOM 1324 O O . TRP A 1 180 ? 23.680 8.323 -6.828 1.00 71.38 180 TRP A O 1
ATOM 1334 N N . PRO A 1 181 ? 25.553 7.124 -7.181 1.00 62.31 181 PRO A N 1
ATOM 1335 C CA . PRO A 1 181 ? 26.624 6.536 -7.994 1.00 62.31 181 PRO A CA 1
ATOM 1336 C C . PRO A 1 181 ? 26.336 5.083 -8.449 1.00 62.31 181 PRO A C 1
ATOM 1338 O O . PRO A 1 181 ? 25.855 4.282 -7.649 1.00 62.31 181 PRO A O 1
ATOM 1341 N N . PRO A 1 182 ? 26.750 4.688 -9.675 1.00 57.06 182 PRO A N 1
ATOM 1342 C CA . PRO A 1 182 ? 26.444 3.389 -10.311 1.00 57.0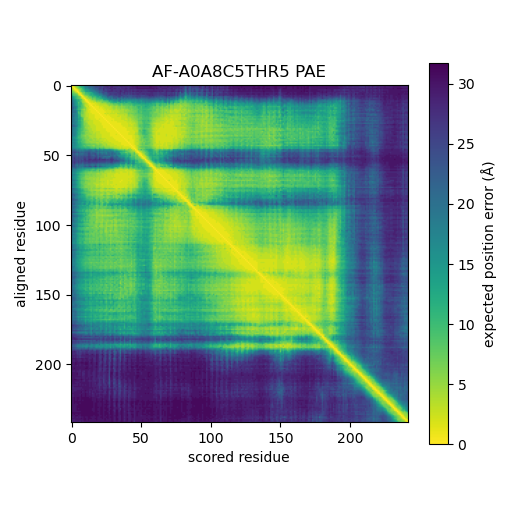6 182 PRO A CA 1
ATOM 1343 C C . PRO A 1 182 ? 27.087 2.164 -9.634 1.00 57.06 182 PRO A C 1
ATOM 1345 O O . PRO A 1 182 ? 26.932 1.035 -10.092 1.00 57.06 182 PRO A O 1
ATOM 1348 N N . ALA A 1 183 ? 27.835 2.384 -8.552 1.00 52.62 183 ALA A N 1
ATOM 1349 C CA . ALA A 1 183 ? 28.502 1.362 -7.755 1.00 52.62 183 ALA A CA 1
ATOM 1350 C C . ALA A 1 183 ? 27.744 1.057 -6.450 1.00 52.62 183 ALA A C 1
ATOM 1352 O O . ALA A 1 183 ? 28.366 0.681 -5.455 1.00 52.62 183 ALA A O 1
ATOM 1353 N N . SER A 1 184 ? 26.420 1.239 -6.418 1.00 59.34 184 SER A N 1
ATOM 1354 C CA . SER A 1 184 ? 25.619 0.735 -5.306 1.00 59.34 184 SER A CA 1
ATOM 1355 C C . SER A 1 184 ? 25.572 -0.801 -5.390 1.00 59.34 184 SER A C 1
ATOM 1357 O O . SER A 1 184 ? 25.135 -1.360 -6.394 1.00 59.34 184 SER A O 1
ATOM 1359 N N . PRO A 1 185 ? 26.024 -1.535 -4.355 1.00 59.78 185 PRO A N 1
ATOM 1360 C CA . PRO A 1 185 ? 25.927 -2.996 -4.329 1.00 59.78 185 PRO A CA 1
ATOM 1361 C C . PRO A 1 185 ? 24.490 -3.479 -4.049 1.00 59.78 185 PRO A C 1
ATOM 1363 O O . PRO A 1 185 ? 24.273 -4.668 -3.831 1.00 59.78 185 PRO A O 1
ATOM 1366 N N . LEU A 1 186 ? 23.523 -2.557 -3.984 1.00 68.38 186 LEU A N 1
ATOM 1367 C CA . LEU A 1 186 ? 22.159 -2.792 -3.532 1.00 68.38 186 LEU A CA 1
ATOM 1368 C C . LEU A 1 186 ? 21.229 -2.952 -4.735 1.00 68.38 186 LEU A C 1
ATOM 1370 O O . LEU A 1 186 ? 21.025 -2.023 -5.517 1.00 68.38 186 LEU A O 1
ATOM 1374 N N . THR A 1 187 ? 20.642 -4.139 -4.843 1.00 80.94 187 THR A N 1
ATOM 1375 C CA . THR A 1 187 ? 19.587 -4.464 -5.802 1.00 80.94 187 THR A CA 1
ATOM 1376 C C . THR A 1 187 ? 18.243 -3.959 -5.297 1.00 80.94 187 THR A C 1
ATOM 1378 O O . THR A 1 187 ? 17.961 -4.023 -4.100 1.00 80.94 187 THR A O 1
ATOM 1381 N N . CYS A 1 188 ? 17.383 -3.465 -6.190 1.00 78.94 188 CYS A N 1
ATOM 1382 C CA . CYS A 1 188 ? 16.100 -2.891 -5.774 1.00 78.94 188 CYS A CA 1
ATOM 1383 C C . CYS A 1 188 ? 15.066 -3.930 -5.310 1.00 78.94 188 CYS A C 1
ATOM 1385 O O . CYS A 1 188 ? 14.047 -3.552 -4.739 1.00 78.94 188 CYS A O 1
ATOM 1387 N N . TRP A 1 189 ? 15.312 -5.227 -5.533 1.00 75.75 189 TRP A N 1
ATOM 1388 C CA . TRP A 1 189 ? 14.419 -6.319 -5.121 1.00 75.75 189 TRP A CA 1
ATOM 1389 C C . TRP A 1 189 ? 14.919 -7.127 -3.924 1.00 75.75 189 TRP A C 1
ATOM 1391 O O . TRP A 1 189 ? 14.128 -7.864 -3.327 1.00 75.75 189 TRP A O 1
ATOM 1401 N N . ALA A 1 190 ? 16.210 -7.051 -3.579 1.00 68.62 190 ALA A N 1
ATOM 1402 C CA . ALA A 1 190 ? 16.673 -7.735 -2.385 1.00 68.62 190 ALA A CA 1
ATOM 1403 C C . ALA A 1 190 ? 16.055 -7.048 -1.171 1.00 68.62 190 ALA A C 1
ATOM 1405 O O . ALA A 1 190 ? 16.065 -5.822 -1.052 1.00 68.62 190 ALA A O 1
ATOM 1406 N N . SER A 1 191 ? 15.541 -7.852 -0.240 1.00 54.38 191 SER A N 1
ATOM 1407 C CA . SER A 1 191 ? 15.266 -7.365 1.106 1.00 54.38 191 SER A CA 1
ATOM 1408 C C . SER A 1 191 ? 16.506 -6.614 1.595 1.00 54.38 191 SER A C 1
ATOM 1410 O O . SER A 1 191 ? 17.609 -7.148 1.407 1.00 54.38 191 SER A O 1
ATOM 1412 N N . PRO A 1 192 ? 16.372 -5.433 2.232 1.00 50.69 192 PRO A N 1
ATOM 1413 C CA . PRO A 1 192 ? 17.518 -4.817 2.881 1.00 50.69 192 PRO A CA 1
ATOM 1414 C C . PRO A 1 192 ? 18.168 -5.898 3.748 1.00 50.69 192 PRO A C 1
ATOM 1416 O O . PRO A 1 192 ? 17.438 -6.633 4.435 1.00 50.69 192 PRO A O 1
ATOM 1419 N N . PRO A 1 193 ? 19.495 -6.096 3.668 1.00 43.50 193 PRO A N 1
ATOM 1420 C CA . PRO A 1 193 ? 20.136 -7.085 4.507 1.00 43.50 193 PRO A CA 1
ATOM 1421 C C . PRO A 1 193 ? 19.711 -6.787 5.944 1.00 43.50 193 PRO A C 1
ATOM 1423 O O . PRO A 1 193 ? 19.829 -5.659 6.418 1.00 43.50 193 PRO A O 1
ATOM 1426 N N . LEU A 1 194 ? 19.222 -7.810 6.648 1.00 43.00 194 LEU A N 1
ATO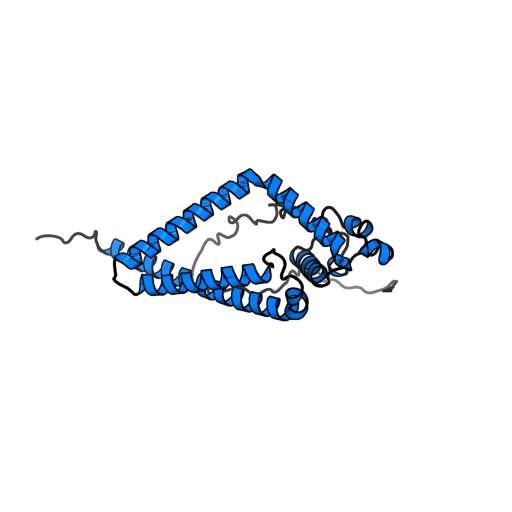M 1427 C CA . LEU A 1 194 ? 18.878 -7.773 8.078 1.00 43.00 194 LEU A CA 1
ATOM 1428 C C . LEU A 1 194 ? 20.049 -7.300 8.978 1.00 43.00 194 LEU A C 1
ATOM 1430 O O . LEU A 1 194 ? 19.913 -7.272 10.195 1.00 43.00 194 LEU A O 1
ATOM 1434 N N . ALA A 1 195 ? 21.191 -6.936 8.390 1.00 41.03 195 ALA A N 1
ATOM 1435 C CA . ALA A 1 195 ? 22.375 -6.376 9.018 1.00 41.03 195 ALA A CA 1
ATOM 1436 C C . ALA A 1 195 ? 22.221 -4.914 9.490 1.00 41.03 195 ALA A C 1
ATOM 1438 O O . ALA A 1 195 ? 23.070 -4.458 10.243 1.00 41.03 195 ALA A O 1
ATOM 1439 N N . GLU A 1 196 ? 21.145 -4.204 9.128 1.00 42.28 196 GLU A N 1
ATOM 1440 C CA . GLU A 1 196 ? 20.870 -2.829 9.602 1.00 42.28 196 GLU A CA 1
ATOM 1441 C C . GLU A 1 196 ? 19.572 -2.736 10.435 1.00 42.28 196 GLU A C 1
ATOM 1443 O O . GLU A 1 196 ? 18.962 -1.675 10.551 1.00 42.28 196 GLU A O 1
ATOM 1448 N N . ILE A 1 197 ? 19.125 -3.833 11.061 1.00 41.75 197 ILE A N 1
ATOM 1449 C CA . ILE A 1 197 ? 18.328 -3.697 12.287 1.00 41.75 197 ILE A CA 1
ATOM 1450 C C . ILE A 1 197 ? 19.362 -3.562 13.407 1.00 41.75 197 ILE A C 1
ATOM 1452 O O . ILE A 1 197 ? 19.904 -4.592 13.823 1.00 41.75 197 ILE A O 1
ATOM 1456 N N . PRO A 1 198 ? 19.687 -2.353 13.915 1.00 41.53 198 PRO A N 1
ATOM 1457 C CA . PRO A 1 198 ? 20.416 -2.288 15.169 1.00 41.53 198 PRO A CA 1
ATOM 1458 C C . PRO A 1 198 ? 19.588 -3.096 16.175 1.00 41.53 198 PRO A C 1
ATOM 1460 O O . PRO A 1 198 ? 18.378 -2.862 16.287 1.00 41.53 198 PRO A O 1
ATOM 1463 N N . PRO A 1 199 ? 20.166 -4.099 16.858 1.00 40.03 199 PRO A N 1
ATOM 1464 C CA . PRO A 1 199 ? 19.411 -4.846 17.840 1.00 40.03 199 PRO A CA 1
ATOM 1465 C C . PRO A 1 199 ? 18.850 -3.831 18.833 1.00 40.03 199 PRO A C 1
ATOM 1467 O O . PRO A 1 199 ? 19.589 -3.015 19.383 1.00 40.03 199 PRO A O 1
ATOM 1470 N N . LEU A 1 200 ? 17.546 -3.912 19.096 1.00 46.53 200 LEU A N 1
ATOM 1471 C CA . LEU A 1 200 ? 16.805 -3.176 20.132 1.00 46.53 200 LEU A CA 1
ATOM 1472 C C . LEU A 1 200 ? 17.365 -3.383 21.565 1.00 46.53 200 LEU A C 1
ATOM 1474 O O . LEU A 1 200 ? 16.708 -3.053 22.546 1.00 46.53 200 LEU A O 1
ATOM 1478 N N . LEU A 1 201 ? 18.578 -3.928 21.698 1.00 43.34 201 LEU A N 1
ATOM 1479 C CA . LEU A 1 201 ? 19.299 -4.217 22.929 1.00 43.34 201 LEU A CA 1
ATOM 1480 C C . LEU A 1 201 ? 20.369 -3.161 23.278 1.00 43.34 201 LEU A C 1
ATOM 1482 O O . LEU A 1 201 ? 20.903 -3.210 24.380 1.00 43.34 201 LEU A O 1
ATOM 1486 N N . SER A 1 202 ? 20.673 -2.189 22.406 1.00 43.53 202 SER A N 1
ATOM 1487 C CA . SER A 1 202 ? 21.610 -1.092 22.736 1.00 43.53 202 SER A CA 1
ATOM 1488 C C . SER A 1 202 ? 20.938 0.189 23.255 1.00 43.53 202 SER A C 1
ATOM 1490 O O . SER A 1 202 ? 21.629 1.128 23.638 1.00 43.53 202 SER A O 1
ATOM 1492 N N . LEU A 1 203 ? 19.602 0.225 23.333 1.00 43.50 203 LEU A N 1
ATOM 1493 C CA . LEU A 1 203 ? 18.819 1.375 23.812 1.00 43.50 203 LEU A CA 1
ATOM 1494 C C . LEU A 1 203 ? 18.224 1.162 25.212 1.00 43.50 203 LEU A C 1
ATOM 1496 O O . LEU A 1 203 ? 17.166 1.697 25.532 1.00 43.50 203 LEU A O 1
ATOM 1500 N N . ILE A 1 204 ? 18.927 0.423 26.076 1.00 37.97 204 ILE A N 1
ATOM 1501 C CA . ILE A 1 204 ? 18.734 0.523 27.527 1.00 37.97 204 ILE A CA 1
ATOM 1502 C C . ILE A 1 204 ? 19.742 1.561 28.045 1.00 37.97 204 ILE A C 1
ATOM 1504 O O . ILE A 1 204 ? 20.844 1.182 28.443 1.00 37.97 204 ILE A O 1
ATOM 1508 N N . PRO A 1 205 ? 19.420 2.870 28.089 1.00 38.53 205 PRO A N 1
ATOM 1509 C CA . PRO A 1 205 ? 20.037 3.710 29.088 1.00 38.53 205 PRO A CA 1
ATOM 1510 C C . PRO A 1 205 ? 19.469 3.234 30.422 1.00 38.53 205 PRO A C 1
ATOM 1512 O O . PRO A 1 205 ? 18.320 3.499 30.785 1.00 38.53 205 PRO A O 1
ATOM 1515 N N . SER A 1 206 ? 20.271 2.480 31.166 1.00 41.75 206 SER A N 1
ATOM 1516 C CA . SER A 1 206 ? 20.100 2.465 32.605 1.00 41.75 206 SER A CA 1
ATOM 1517 C C . SER A 1 206 ? 20.105 3.919 33.074 1.00 41.75 206 SER A C 1
ATOM 1519 O O . SER A 1 206 ? 21.000 4.695 32.738 1.00 41.75 206 SER A O 1
ATOM 1521 N N . THR A 1 207 ? 19.110 4.229 33.900 1.00 38.75 207 THR A N 1
ATOM 1522 C CA . THR A 1 207 ? 18.976 5.421 34.744 1.00 38.75 207 THR A CA 1
ATOM 1523 C C . THR A 1 207 ? 18.396 6.705 34.123 1.00 38.75 207 THR A C 1
ATOM 1525 O O . THR A 1 207 ? 19.086 7.590 33.640 1.00 38.75 207 THR A O 1
ATOM 1528 N N . THR A 1 208 ? 17.090 6.833 34.397 1.00 43.72 208 THR A N 1
ATOM 1529 C CA . THR A 1 208 ? 16.426 7.943 35.112 1.00 43.72 208 THR A CA 1
ATOM 1530 C C . THR A 1 208 ? 16.040 9.234 34.384 1.00 43.72 208 THR A C 1
ATOM 1532 O O . THR A 1 208 ? 16.858 9.994 33.885 1.00 43.72 208 THR A O 1
ATOM 1535 N N . THR A 1 209 ? 14.746 9.531 34.577 1.00 40.97 209 THR A N 1
ATOM 1536 C CA . THR A 1 209 ? 14.067 10.837 34.628 1.00 40.97 209 THR A CA 1
ATOM 1537 C C . THR A 1 209 ? 13.812 11.597 33.325 1.00 40.97 209 THR A C 1
ATOM 1539 O O . THR A 1 209 ? 14.663 12.321 32.834 1.00 40.97 209 THR A O 1
ATOM 1542 N N . GLY A 1 210 ? 12.533 11.591 32.924 1.00 38.50 210 GLY A N 1
ATOM 1543 C CA . GLY A 1 210 ? 11.840 12.819 32.526 1.00 38.50 210 GLY A CA 1
ATOM 1544 C C . GLY A 1 210 ? 11.418 12.936 31.059 1.00 38.50 210 GLY A C 1
ATOM 1545 O O . GLY A 1 210 ? 12.254 13.049 30.179 1.00 38.50 210 GLY A O 1
ATOM 1546 N N . ALA A 1 211 ? 10.100 13.069 30.875 1.00 36.50 211 ALA A N 1
ATOM 1547 C CA . ALA A 1 211 ? 9.384 13.661 29.737 1.00 36.50 211 ALA A CA 1
ATOM 1548 C C . ALA A 1 211 ? 9.126 12.811 28.467 1.00 36.50 211 ALA A C 1
ATOM 1550 O O . ALA A 1 211 ? 9.977 12.127 27.918 1.00 36.50 211 ALA A O 1
ATOM 1551 N N . PHE A 1 212 ? 7.858 12.892 28.047 1.00 29.98 212 PHE A N 1
ATOM 1552 C CA . PHE A 1 212 ? 7.148 12.245 26.939 1.00 29.98 212 PHE A CA 1
ATOM 1553 C C . PHE A 1 212 ? 7.846 12.298 25.563 1.00 29.98 212 PHE A C 1
ATOM 1555 O O . PHE A 1 212 ? 8.393 13.344 25.221 1.00 29.98 212 PHE A O 1
ATOM 1562 N N . PRO A 1 213 ? 7.680 11.279 24.687 1.00 41.12 213 PRO A N 1
ATOM 1563 C CA . PRO A 1 213 ? 7.942 11.426 23.265 1.00 41.12 213 PRO A CA 1
ATOM 1564 C C . PRO A 1 213 ? 6.641 11.780 22.528 1.00 41.12 213 PRO A C 1
ATOM 1566 O O . PRO A 1 213 ? 5.748 10.954 22.341 1.00 41.12 213 PRO A O 1
ATOM 1569 N N . VAL A 1 214 ? 6.551 13.028 22.086 1.00 36.88 214 VAL A N 1
ATOM 1570 C CA . VAL A 1 214 ? 5.666 13.461 21.004 1.00 36.88 214 VAL A CA 1
ATOM 1571 C C . VAL A 1 214 ? 6.598 13.734 19.828 1.00 36.88 214 VAL A C 1
ATOM 1573 O O . VAL A 1 214 ? 7.387 14.664 19.890 1.00 36.88 214 VAL A O 1
ATOM 1576 N N . TRP A 1 215 ? 6.504 12.886 18.799 1.00 29.83 215 TRP A N 1
ATOM 1577 C CA . TRP A 1 215 ? 6.949 13.116 17.419 1.00 29.83 215 TRP A CA 1
ATOM 1578 C C . TRP A 1 215 ? 8.433 13.449 17.179 1.00 29.83 215 TRP A C 1
ATOM 1580 O O . TRP A 1 215 ? 8.893 14.560 17.405 1.00 29.83 215 TRP A O 1
ATOM 1590 N N . CYS A 1 216 ? 9.144 12.523 16.530 1.00 28.75 216 CYS A N 1
ATOM 1591 C CA . CYS A 1 216 ? 10.260 12.886 15.658 1.00 28.75 216 CYS A CA 1
ATOM 1592 C C . CYS A 1 216 ? 10.149 12.108 14.342 1.00 28.75 216 CYS A C 1
ATOM 1594 O O . CYS A 1 216 ? 10.850 11.133 14.086 1.00 28.75 216 CYS A O 1
ATOM 1596 N N . PHE A 1 217 ? 9.187 12.541 13.529 1.00 31.98 217 PHE A N 1
ATOM 1597 C CA . PHE A 1 217 ? 9.215 12.385 12.083 1.00 31.98 217 PHE A CA 1
ATOM 1598 C C . PHE A 1 217 ? 9.852 13.675 11.555 1.00 31.98 217 PHE A C 1
ATOM 1600 O O . PHE A 1 217 ? 9.144 14.638 11.307 1.00 31.98 217 PHE A O 1
ATOM 1607 N N . GLN A 1 218 ? 11.184 13.749 11.479 1.00 32.88 218 GLN A N 1
ATOM 1608 C CA . GLN A 1 218 ? 11.854 14.672 10.560 1.00 32.88 218 GLN A CA 1
ATOM 1609 C C . GLN A 1 218 ? 13.320 14.278 10.362 1.00 32.88 218 GLN A C 1
ATOM 1611 O O . GLN A 1 218 ? 14.120 14.214 11.293 1.00 32.88 218 GLN A O 1
ATOM 1616 N N . CYS A 1 219 ? 13.660 14.059 9.099 1.00 32.94 219 CYS A N 1
ATOM 1617 C CA . CYS A 1 219 ? 15.006 13.942 8.574 1.00 32.94 219 CYS A CA 1
ATOM 1618 C C . CYS A 1 219 ? 15.916 15.120 8.987 1.00 32.94 219 CYS A C 1
ATOM 1620 O O . CYS A 1 219 ? 15.589 16.266 8.676 1.00 32.94 219 CYS A O 1
ATOM 1622 N N . ARG A 1 220 ? 17.113 14.842 9.531 1.00 30.53 220 ARG A N 1
ATOM 1623 C CA . ARG A 1 220 ? 18.362 15.577 9.217 1.00 30.53 220 ARG A CA 1
ATOM 1624 C C . ARG A 1 220 ? 19.615 14.822 9.711 1.00 30.53 220 ARG A C 1
ATOM 1626 O O . ARG A 1 220 ? 19.714 14.489 10.884 1.00 30.53 220 ARG A O 1
ATOM 1633 N N . PHE A 1 221 ? 20.571 14.624 8.796 1.00 34.22 221 PHE A N 1
ATOM 1634 C CA . PHE A 1 221 ? 22.009 14.332 8.994 1.00 34.22 221 PHE A CA 1
ATOM 1635 C C . PHE A 1 221 ? 22.633 15.087 10.190 1.00 34.22 221 PHE A C 1
ATOM 1637 O O . PHE A 1 221 ? 22.264 16.251 10.378 1.00 34.22 221 PHE A O 1
ATOM 1644 N N . PRO A 1 222 ? 23.615 14.526 10.941 1.00 33.34 222 PRO A N 1
ATOM 1645 C CA . PRO A 1 222 ? 24.996 14.400 10.429 1.00 33.34 222 PRO A CA 1
ATOM 1646 C C . PRO A 1 222 ? 25.836 13.227 10.998 1.00 33.34 222 PRO A C 1
ATOM 1648 O O . PRO A 1 222 ? 25.602 12.752 12.101 1.00 33.34 222 PRO A O 1
ATOM 1651 N N . SER A 1 223 ? 26.916 12.841 10.307 1.00 31.86 223 SER A N 1
ATOM 1652 C CA . SER A 1 223 ? 28.068 12.211 10.974 1.00 31.86 223 SER A CA 1
ATOM 1653 C C . SER A 1 223 ? 29.352 12.935 10.579 1.00 31.86 223 SER A C 1
ATOM 1655 O O . SER A 1 223 ? 29.772 12.929 9.423 1.00 31.86 223 SER A O 1
ATOM 1657 N N . LYS A 1 224 ? 29.925 13.625 11.570 1.00 37.00 224 LYS A N 1
ATOM 1658 C CA . LYS A 1 224 ? 31.283 14.169 11.597 1.00 37.00 224 LYS A CA 1
ATOM 1659 C C . LYS A 1 224 ? 32.112 13.317 12.555 1.00 37.00 224 LYS A C 1
ATOM 1661 O O . LYS A 1 224 ? 31.642 12.987 13.638 1.00 37.00 224 LYS A O 1
ATOM 1666 N N . GLY A 1 225 ? 33.387 13.170 12.223 1.00 31.83 225 GLY A N 1
ATOM 1667 C CA . GLY A 1 225 ? 34.499 12.997 13.161 1.00 31.83 225 GLY A CA 1
ATOM 1668 C C . GLY A 1 225 ? 35.732 12.550 12.375 1.00 31.83 225 GLY A C 1
ATOM 1669 O O . GLY A 1 225 ? 35.669 11.532 11.711 1.00 31.83 225 GLY A O 1
ATOM 1670 N N . GLY A 1 226 ? 36.865 13.244 12.303 1.00 30.81 226 GLY A N 1
ATOM 1671 C CA . GLY A 1 226 ? 37.360 14.408 13.025 1.00 30.81 226 GLY A CA 1
ATOM 1672 C C . GLY A 1 226 ? 38.845 14.180 13.321 1.00 30.81 226 GLY A C 1
ATOM 1673 O O . GLY A 1 226 ? 39.159 13.469 14.264 1.00 30.81 226 GLY A O 1
ATOM 1674 N N . ALA A 1 227 ? 39.743 14.776 12.535 1.00 29.78 227 ALA A N 1
ATOM 1675 C CA . ALA A 1 227 ? 41.133 15.026 12.920 1.00 29.78 227 ALA A CA 1
ATOM 1676 C C . ALA A 1 227 ? 41.650 16.239 12.134 1.00 29.78 227 ALA A C 1
ATOM 1678 O O . ALA A 1 227 ? 41.626 16.254 10.905 1.00 29.78 227 ALA A O 1
ATOM 1679 N N . ALA A 1 228 ? 42.061 17.276 12.860 1.00 34.12 228 ALA A N 1
ATOM 1680 C CA . ALA A 1 228 ? 42.709 18.464 12.328 1.00 34.12 228 ALA A CA 1
ATOM 1681 C C . ALA A 1 228 ? 44.231 18.313 12.466 1.00 34.12 228 ALA A C 1
ATOM 1683 O O . ALA A 1 228 ? 44.707 18.084 13.573 1.00 34.12 228 ALA A O 1
ATOM 1684 N N . ALA A 1 229 ? 44.979 18.493 11.375 1.00 30.59 229 ALA A N 1
ATOM 1685 C CA . ALA A 1 229 ? 46.358 18.986 11.386 1.00 30.59 229 ALA A CA 1
ATOM 1686 C C . ALA A 1 229 ? 46.745 19.471 9.976 1.00 30.59 229 ALA A C 1
ATOM 1688 O O . ALA A 1 229 ? 46.403 18.847 8.976 1.00 30.59 229 ALA A O 1
ATOM 1689 N N . LEU A 1 230 ? 47.408 20.627 9.934 1.00 30.42 230 LEU A N 1
ATOM 1690 C CA . LEU A 1 230 ? 47.814 21.410 8.767 1.00 30.42 230 LEU A CA 1
ATOM 1691 C C . LEU A 1 230 ? 48.749 20.669 7.788 1.00 30.42 230 LEU A C 1
ATOM 1693 O O . LEU A 1 230 ? 49.676 20.005 8.240 1.00 30.42 230 LEU A O 1
ATOM 1697 N N . LEU A 1 231 ? 48.580 20.912 6.476 1.00 28.83 231 LEU A N 1
ATOM 1698 C CA . LEU A 1 231 ? 49.543 21.556 5.546 1.00 28.83 231 LEU A CA 1
ATOM 1699 C C . LEU A 1 231 ? 49.053 21.433 4.072 1.00 28.83 231 LEU A C 1
ATOM 1701 O O . LEU A 1 231 ? 48.770 20.344 3.587 1.00 28.83 231 LEU A O 1
ATOM 1705 N N . LEU A 1 232 ? 48.943 22.568 3.368 1.00 28.47 232 LEU A N 1
ATOM 1706 C CA . LEU A 1 232 ? 48.825 22.719 1.893 1.00 28.47 232 LEU A CA 1
ATOM 1707 C C . LEU A 1 232 ? 50.202 22.483 1.209 1.00 28.47 232 LEU A C 1
ATOM 1709 O O . LEU A 1 232 ? 51.194 22.569 1.937 1.00 28.47 232 LEU A O 1
ATOM 1713 N N . PRO A 1 233 ? 50.365 22.435 -0.146 1.00 42.47 233 PRO A N 1
ATOM 1714 C CA . PRO A 1 233 ? 49.492 22.088 -1.301 1.00 42.47 233 PRO A CA 1
ATOM 1715 C C . PRO A 1 233 ? 50.259 21.171 -2.336 1.00 42.47 233 PRO A C 1
ATOM 1717 O O . PRO A 1 233 ? 51.175 20.472 -1.917 1.00 42.47 233 PRO A O 1
ATOM 1720 N N . PRO A 1 234 ? 50.080 21.237 -3.684 1.00 46.97 234 PRO A N 1
ATOM 1721 C CA . PRO A 1 234 ? 48.935 20.892 -4.548 1.00 46.97 234 PRO A CA 1
ATOM 1722 C C . PRO A 1 234 ? 49.275 19.874 -5.679 1.00 46.97 234 PRO A C 1
ATOM 1724 O O . PRO A 1 234 ? 50.418 19.726 -6.095 1.00 46.97 234 PRO A O 1
ATOM 1727 N N . SER A 1 235 ? 48.258 19.229 -6.255 1.00 28.75 235 SER A N 1
ATOM 1728 C CA . SER A 1 235 ? 48.129 18.785 -7.669 1.00 28.75 235 SER A CA 1
ATOM 1729 C C . SER A 1 235 ? 46.897 17.874 -7.700 1.00 28.75 235 SER A C 1
ATOM 1731 O O . SER A 1 235 ? 46.746 17.014 -6.848 1.00 28.75 235 SER A O 1
ATOM 1733 N N . GLY A 1 236 ? 45.876 18.062 -8.521 1.00 26.83 236 GLY A N 1
ATOM 1734 C CA . GLY A 1 236 ? 45.855 18.487 -9.906 1.00 26.83 236 GLY A CA 1
ATOM 1735 C C . GLY A 1 236 ? 44.994 17.444 -10.614 1.00 26.83 236 GLY A C 1
ATOM 1736 O O . GLY A 1 236 ? 45.352 16.271 -10.601 1.00 26.83 236 GLY A O 1
ATOM 1737 N N . ASN A 1 237 ? 43.857 17.893 -11.153 1.00 28.81 237 ASN A N 1
ATOM 1738 C CA . ASN A 1 237 ? 43.155 17.401 -12.350 1.00 28.81 237 ASN A CA 1
ATOM 1739 C C . ASN A 1 237 ? 41.636 17.281 -12.142 1.00 28.81 237 ASN A C 1
ATOM 1741 O O . ASN A 1 237 ? 41.110 16.302 -11.620 1.00 28.81 237 ASN A O 1
ATOM 1745 N N . ALA A 1 238 ? 40.960 18.334 -12.610 1.00 32.06 238 ALA A N 1
ATOM 1746 C CA . ALA A 1 238 ? 39.605 18.319 -13.153 1.00 32.06 238 ALA A CA 1
ATOM 1747 C C . ALA A 1 238 ? 39.506 17.287 -14.301 1.00 32.06 238 ALA A C 1
ATOM 1749 O O . ALA A 1 238 ? 40.522 16.961 -14.913 1.00 32.06 238 ALA A O 1
ATOM 1750 N N . CYS A 1 239 ? 38.357 16.685 -14.611 1.00 30.58 239 CYS A N 1
ATOM 1751 C CA . CYS A 1 239 ? 37.264 17.193 -15.468 1.00 30.58 239 CYS A CA 1
ATOM 1752 C C . CYS A 1 239 ? 36.501 15.939 -15.996 1.00 30.58 239 CYS A C 1
ATOM 1754 O O . CYS A 1 239 ? 37.069 14.849 -15.924 1.00 30.58 239 CYS A O 1
ATOM 1756 N N . PRO A 1 240 ? 35.374 16.049 -16.726 1.00 43.00 240 PRO A N 1
ATOM 1757 C CA . PRO A 1 240 ? 34.206 16.915 -16.549 1.00 43.00 240 PRO A CA 1
ATOM 1758 C C . PRO A 1 240 ? 32.869 16.153 -16.764 1.00 43.00 240 PRO A C 1
ATOM 1760 O O . PRO A 1 240 ? 32.842 14.981 -17.129 1.00 43.00 240 PRO A O 1
ATOM 1763 N N . LEU A 1 241 ? 31.755 16.868 -16.571 1.00 32.44 241 LEU A N 1
ATOM 1764 C CA . LEU A 1 241 ? 30.475 16.568 -17.212 1.00 32.44 241 LEU A CA 1
ATOM 1765 C C . LEU A 1 241 ? 30.603 16.655 -18.741 1.00 32.44 241 LEU A C 1
ATOM 1767 O O . LEU A 1 241 ? 31.207 17.603 -19.252 1.00 32.44 241 LEU A O 1
ATOM 1771 N N . SER A 1 242 ? 29.930 15.743 -19.436 1.00 33.09 242 SER A N 1
ATOM 1772 C CA . SER A 1 242 ? 29.170 16.037 -20.651 1.00 33.09 242 SER A CA 1
ATOM 1773 C C . SER A 1 242 ? 27.941 15.146 -20.697 1.00 33.09 242 SER A C 1
ATOM 1775 O O . SER A 1 242 ? 27.999 14.051 -20.096 1.00 33.09 242 SER A O 1
#

pLDDT: mean 70.18, std 20.56, range [26.83, 94.5]